Protein AF-A0A165KN90-F1 (afdb_monomer_lite)

Foldseek 3Di:
DDDDDDDDDPPPPPQQFAQAQKAFDQDDDDAPDFFKKKWKAFPPGDIDIDTTKTWRDAFPDDLQKAKFFEAEFGQLCCPPPAVAAAQQEYEYEYENPGPSPRGHPDPDHRLLSCVRNPYQAYEYEYLVHQKMHGNPVCVVVRNVSRHTYIMHRGNVVVVVVVVVCVVADVVSHHDHRVQSRVCSVVRVCVQQQHRRPDGHGIMMMIGDPNRPDDGNHRPPPPPPDDDDDDDDDDDPPPDDDDDPDPDPDDDDDDDDDD

pLDDT: mean 71.19, std 19.97, range [30.8, 95.0]

Organism: NCBI:txid1314781

Secondary structure (DSSP, 8-state):
--PPP-----------B----EEEESS--S-SEEEEEEEEEETTTEEEEEEEEEEEE--TT--SEEEEEEEE--HHHHTSS------S-EEEEEE-S--TT-B---SS-HHHHHHHTTEEEEEEE-SSSSEEEE-HHHHTTHHHH--EEEEES-HHHHHHHHHHHHHS-GGGSB--HHHHHHTHHHHHHHHTTPPPSS--PPEEEEE-TT-SS----TT---------------------------------------

Radius of gyration: 24.05 Å; chains: 1; bounding box: 112×66×62 Å

Structure (mmCIF, N/CA/C/O backbone):
data_AF-A0A165KN90-F1
#
_entry.id   AF-A0A165KN90-F1
#
loop_
_atom_site.group_PDB
_atom_site.id
_atom_site.type_symbol
_atom_site.label_atom_id
_atom_site.label_alt_id
_atom_site.label_comp_id
_atom_site.label_asym_id
_atom_site.label_entity_id
_atom_site.label_seq_id
_atom_site.pdbx_PDB_ins_code
_atom_site.Cartn_x
_atom_site.Cartn_y
_atom_site.Cartn_z
_atom_site.occupancy
_atom_site.B_iso_or_equiv
_atom_site.auth_seq_id
_atom_site.auth_comp_id
_atom_site.auth_asym_id
_atom_site.auth_atom_id
_atom_site.pdbx_PDB_model_num
ATOM 1 N N . MET A 1 1 ? 67.432 -14.497 3.059 1.00 39.78 1 MET A N 1
ATOM 2 C CA . MET A 1 1 ? 66.256 -13.681 3.432 1.00 39.78 1 MET A CA 1
ATOM 3 C C . MET A 1 1 ? 65.225 -13.811 2.315 1.00 39.78 1 MET A C 1
ATOM 5 O O . MET A 1 1 ? 65.407 -13.207 1.271 1.00 39.78 1 MET A O 1
ATOM 9 N N . ARG A 1 2 ? 64.225 -14.692 2.458 1.00 36.12 2 ARG A N 1
ATOM 10 C CA . ARG A 1 2 ? 63.136 -14.858 1.477 1.00 36.12 2 ARG A CA 1
ATOM 11 C C . ARG A 1 2 ? 61.878 -14.229 2.069 1.00 36.12 2 ARG A C 1
ATOM 13 O O . ARG A 1 2 ? 61.378 -14.715 3.077 1.00 36.12 2 ARG A O 1
ATOM 20 N N . ALA A 1 3 ? 61.435 -13.122 1.481 1.00 40.50 3 ALA A N 1
ATOM 21 C CA . ALA A 1 3 ? 60.201 -12.446 1.852 1.00 40.50 3 ALA A CA 1
ATOM 22 C C . ALA A 1 3 ? 59.000 -13.243 1.317 1.00 40.50 3 ALA A C 1
ATOM 24 O O . ALA A 1 3 ? 58.954 -13.592 0.140 1.00 40.50 3 ALA A O 1
ATOM 25 N N . SER A 1 4 ? 58.063 -13.557 2.209 1.00 44.53 4 SER A N 1
ATOM 26 C CA . SER A 1 4 ? 56.772 -14.179 1.901 1.00 44.53 4 SER A CA 1
ATOM 27 C C . SER A 1 4 ? 55.781 -13.112 1.411 1.00 44.53 4 SER A C 1
ATOM 29 O O . SER A 1 4 ? 55.732 -12.037 2.020 1.00 44.53 4 SER A O 1
ATOM 31 N N . PRO A 1 5 ? 54.977 -13.362 0.360 1.00 49.72 5 PRO A N 1
ATOM 32 C CA . PRO A 1 5 ? 53.914 -12.453 -0.032 1.00 49.72 5 PRO A CA 1
ATOM 33 C C . PRO A 1 5 ? 52.698 -12.683 0.874 1.00 49.72 5 PRO A C 1
ATOM 35 O O . PRO A 1 5 ? 52.107 -13.762 0.906 1.00 49.72 5 PRO A O 1
ATOM 38 N N . ARG A 1 6 ? 52.318 -11.653 1.632 1.00 50.50 6 ARG A N 1
ATOM 39 C CA . ARG A 1 6 ? 51.053 -11.630 2.372 1.00 50.50 6 ARG A CA 1
ATOM 40 C C . ARG A 1 6 ? 49.911 -11.462 1.373 1.00 50.50 6 ARG A C 1
ATOM 42 O O . ARG A 1 6 ? 49.768 -10.403 0.771 1.00 50.50 6 ARG A O 1
ATOM 49 N N . VAL A 1 7 ? 49.116 -12.514 1.203 1.00 47.47 7 VAL A N 1
ATOM 50 C CA . VAL A 1 7 ? 47.844 -12.475 0.477 1.00 47.47 7 VAL A CA 1
ATOM 51 C C . VAL A 1 7 ? 46.869 -11.622 1.289 1.00 47.47 7 VAL A C 1
ATOM 53 O O . VAL A 1 7 ? 46.471 -11.997 2.389 1.00 47.47 7 VAL A O 1
ATOM 56 N N . LEU A 1 8 ? 46.531 -10.445 0.765 1.00 45.31 8 LEU A N 1
ATOM 57 C CA . LEU A 1 8 ? 45.486 -9.579 1.297 1.00 45.31 8 LEU A CA 1
ATOM 58 C C . LEU A 1 8 ? 44.141 -10.083 0.750 1.00 45.31 8 LEU A C 1
ATOM 60 O O . LEU A 1 8 ? 43.801 -9.829 -0.402 1.00 45.31 8 LEU A O 1
ATOM 64 N N . VAL A 1 9 ? 43.396 -10.840 1.555 1.00 47.50 9 VAL A N 1
ATOM 65 C CA . VAL A 1 9 ? 42.020 -11.240 1.231 1.00 47.50 9 VAL A CA 1
ATOM 66 C C . VAL A 1 9 ? 41.114 -10.033 1.488 1.00 47.50 9 VAL A C 1
ATOM 68 O O . VAL A 1 9 ? 40.830 -9.706 2.638 1.00 47.50 9 VAL A O 1
ATOM 71 N N . LEU A 1 10 ? 40.691 -9.341 0.424 1.00 43.19 10 LEU A N 1
ATOM 72 C CA . LEU A 1 10 ? 39.595 -8.372 0.495 1.00 43.19 10 LEU A CA 1
ATOM 73 C C . LEU A 1 10 ? 38.293 -9.148 0.729 1.00 43.19 10 LEU A C 1
ATOM 75 O O . LEU A 1 10 ? 37.769 -9.788 -0.181 1.00 43.19 10 LEU A O 1
ATOM 79 N N . ALA A 1 11 ? 37.777 -9.103 1.954 1.00 41.66 11 ALA A N 1
ATOM 80 C CA . ALA A 1 11 ? 36.421 -9.536 2.250 1.00 41.66 11 ALA A CA 1
ATOM 81 C C . ALA A 1 11 ? 35.439 -8.540 1.610 1.00 41.66 11 ALA A C 1
ATOM 83 O O . ALA A 1 11 ? 35.240 -7.435 2.115 1.00 41.66 11 ALA A O 1
ATOM 84 N N . LEU A 1 12 ? 34.849 -8.924 0.475 1.00 40.94 12 LEU A N 1
ATOM 85 C CA . LEU A 1 12 ? 33.652 -8.290 -0.074 1.00 40.94 12 LEU A CA 1
ATOM 86 C C . LEU A 1 12 ? 32.502 -8.540 0.911 1.00 40.94 12 LEU A C 1
ATOM 88 O O . LEU A 1 12 ? 31.841 -9.576 0.860 1.00 40.94 12 LEU A O 1
ATOM 92 N N . PHE A 1 13 ? 32.284 -7.606 1.837 1.00 39.34 13 PHE A N 1
ATOM 93 C CA . PHE A 1 13 ? 31.051 -7.553 2.615 1.00 39.34 13 PHE A CA 1
ATOM 94 C C . PHE A 1 13 ? 29.905 -7.270 1.643 1.00 39.34 13 PHE A C 1
ATOM 96 O O . PHE A 1 13 ? 29.686 -6.136 1.225 1.00 39.34 13 PHE A O 1
ATOM 103 N N . SER A 1 14 ? 29.211 -8.330 1.237 1.00 38.38 14 SER A N 1
ATOM 104 C CA . SER A 1 14 ? 27.967 -8.227 0.484 1.00 38.38 14 SER A CA 1
ATOM 105 C C . SER A 1 14 ? 26.905 -7.734 1.460 1.00 38.38 14 SER A C 1
ATOM 107 O O . SER A 1 14 ? 26.402 -8.507 2.272 1.00 38.38 14 SER A O 1
ATOM 109 N N . ALA A 1 15 ? 26.626 -6.432 1.450 1.00 41.84 15 ALA A N 1
ATOM 110 C CA . ALA A 1 15 ? 25.440 -5.906 2.103 1.00 41.84 15 ALA A CA 1
ATOM 111 C C . ALA A 1 15 ? 24.229 -6.503 1.374 1.00 41.84 15 ALA A C 1
ATOM 113 O O . ALA A 1 15 ? 24.012 -6.227 0.194 1.00 41.84 15 ALA A O 1
ATOM 114 N N . VAL A 1 16 ? 23.494 -7.388 2.047 1.00 45.22 16 VAL A N 1
ATOM 115 C CA . VAL A 1 16 ? 22.210 -7.891 1.553 1.00 45.22 16 VAL A CA 1
ATOM 116 C C . VAL A 1 16 ? 21.221 -6.737 1.696 1.00 45.22 16 VAL A C 1
ATOM 118 O O . VAL A 1 16 ? 20.684 -6.480 2.774 1.00 45.22 16 VAL A O 1
ATOM 121 N N . TYR A 1 17 ? 21.090 -5.962 0.624 1.00 49.88 17 TYR A N 1
ATOM 122 C CA . TYR A 1 17 ? 20.093 -4.906 0.516 1.00 49.88 17 TYR A CA 1
ATOM 123 C C . TYR A 1 17 ? 18.691 -5.523 0.550 1.00 49.88 17 TYR A C 1
ATOM 125 O O . TYR A 1 17 ? 18.500 -6.643 0.074 1.00 49.88 17 TYR A O 1
ATOM 133 N N . ALA A 1 18 ? 17.732 -4.787 1.117 1.00 49.47 18 ALA A N 1
ATOM 134 C CA . ALA A 1 18 ? 16.308 -5.103 1.074 1.00 49.47 18 ALA A CA 1
ATOM 135 C C . ALA A 1 18 ? 15.892 -5.640 -0.303 1.00 49.47 18 ALA A C 1
ATOM 137 O O . ALA A 1 18 ? 16.081 -4.964 -1.319 1.00 49.47 18 ALA A O 1
ATOM 138 N N . ILE A 1 19 ? 15.350 -6.862 -0.348 1.00 68.50 19 ILE A N 1
ATOM 139 C CA . ILE A 1 19 ? 14.869 -7.469 -1.593 1.00 68.50 19 ILE A CA 1
ATOM 140 C C . ILE A 1 19 ? 13.498 -6.853 -1.886 1.00 68.50 19 ILE A C 1
ATOM 142 O O . ILE A 1 19 ? 12.441 -7.406 -1.578 1.00 68.50 19 ILE A O 1
ATOM 146 N N . LEU A 1 20 ? 13.517 -5.645 -2.444 1.00 75.81 20 LEU A N 1
ATOM 147 C CA . LEU A 1 20 ? 12.345 -5.030 -3.043 1.00 75.81 20 LEU A CA 1
ATOM 148 C C . LEU A 1 20 ? 12.447 -5.182 -4.562 1.00 75.81 20 LEU A C 1
ATOM 150 O O . LEU A 1 20 ? 13.311 -4.557 -5.179 1.00 75.81 20 LEU A O 1
ATOM 154 N N . PRO A 1 21 ? 11.569 -5.968 -5.204 1.00 78.94 21 PRO A N 1
ATOM 155 C CA . PRO A 1 21 ? 11.605 -6.152 -6.648 1.00 78.94 21 PRO A CA 1
ATOM 156 C C . PRO A 1 21 ? 10.897 -4.999 -7.383 1.00 78.94 21 PRO A C 1
ATOM 158 O O . PRO A 1 21 ? 10.122 -5.210 -8.316 1.00 78.94 21 PRO A O 1
ATOM 161 N N . ALA A 1 22 ? 11.158 -3.764 -6.954 1.00 84.00 22 ALA A N 1
ATOM 162 C CA . ALA A 1 22 ? 10.653 -2.540 -7.555 1.00 84.00 22 ALA A CA 1
ATOM 163 C C . ALA A 1 22 ? 11.707 -1.432 -7.480 1.00 84.00 22 ALA A C 1
ATOM 165 O O . ALA A 1 22 ? 12.452 -1.340 -6.507 1.00 84.00 22 ALA A O 1
ATOM 166 N N . THR A 1 23 ? 11.741 -0.573 -8.494 1.00 86.38 23 THR A N 1
ATOM 167 C CA . THR A 1 23 ? 12.671 0.560 -8.581 1.00 86.38 23 THR A CA 1
ATOM 168 C C . THR A 1 23 ? 11.920 1.856 -8.874 1.00 86.38 23 THR A C 1
ATOM 170 O O . THR A 1 23 ? 10.886 1.812 -9.551 1.00 86.38 23 THR A O 1
ATOM 173 N N . PRO A 1 24 ? 12.422 3.010 -8.401 1.00 88.50 24 PRO A N 1
ATOM 174 C CA . PRO A 1 24 ? 11.830 4.299 -8.728 1.00 88.50 24 PRO A CA 1
ATOM 175 C C . PRO A 1 24 ? 12.059 4.608 -10.211 1.00 88.50 24 PRO A C 1
ATOM 177 O O . PRO A 1 24 ? 13.118 4.299 -10.765 1.00 88.50 24 PRO A O 1
ATOM 180 N N . ALA A 1 25 ? 11.054 5.188 -10.861 1.00 85.94 25 ALA A N 1
ATOM 181 C CA . ALA A 1 25 ? 11.091 5.544 -12.273 1.00 85.94 25 ALA A CA 1
ATOM 182 C C . ALA A 1 25 ? 10.328 6.847 -12.530 1.00 85.94 25 ALA A C 1
ATOM 184 O O . ALA A 1 25 ? 9.309 7.127 -11.901 1.00 85.94 25 ALA A O 1
ATOM 185 N N . ASP A 1 26 ? 10.796 7.628 -13.503 1.00 83.62 26 ASP A N 1
ATOM 186 C CA . ASP A 1 26 ? 10.150 8.892 -13.884 1.00 83.62 26 ASP A CA 1
ATOM 187 C C . ASP A 1 26 ? 9.103 8.725 -14.995 1.00 83.62 26 ASP A C 1
ATOM 189 O O . ASP A 1 26 ? 8.384 9.668 -15.337 1.00 83.62 26 ASP A O 1
ATOM 193 N N . ALA A 1 27 ? 8.988 7.511 -15.531 1.00 78.69 27 ALA A N 1
ATOM 194 C CA . ALA A 1 27 ? 7.993 7.122 -16.512 1.00 78.69 27 ALA A CA 1
ATOM 195 C C . ALA A 1 27 ? 7.275 5.853 -16.056 1.00 78.69 27 ALA A C 1
ATOM 197 O O . ALA A 1 27 ? 7.870 4.961 -15.450 1.00 78.69 27 ALA A O 1
ATOM 198 N N . VAL A 1 28 ? 5.990 5.774 -16.393 1.00 72.06 28 VAL A N 1
ATOM 199 C CA . VAL A 1 28 ? 5.190 4.569 -16.192 1.00 72.06 28 VAL A CA 1
ATOM 200 C C . VAL A 1 28 ? 5.755 3.472 -17.093 1.00 72.06 28 VAL A C 1
ATOM 202 O O . VAL A 1 28 ? 5.750 3.609 -18.315 1.00 72.06 28 VAL A O 1
ATOM 205 N N . GLY A 1 29 ? 6.320 2.430 -16.479 1.00 70.31 29 GLY A N 1
ATOM 206 C CA . GLY A 1 29 ? 6.848 1.263 -17.187 1.00 70.31 29 GLY A CA 1
ATOM 207 C C . GLY A 1 29 ? 5.739 0.318 -17.657 1.00 70.31 29 GLY A C 1
ATOM 208 O O . GLY A 1 29 ? 4.599 0.726 -17.868 1.00 70.31 29 GLY A O 1
ATOM 209 N N . ASP A 1 30 ? 6.058 -0.971 -17.781 1.00 71.88 30 ASP A N 1
ATOM 210 C CA . ASP A 1 30 ? 5.053 -1.992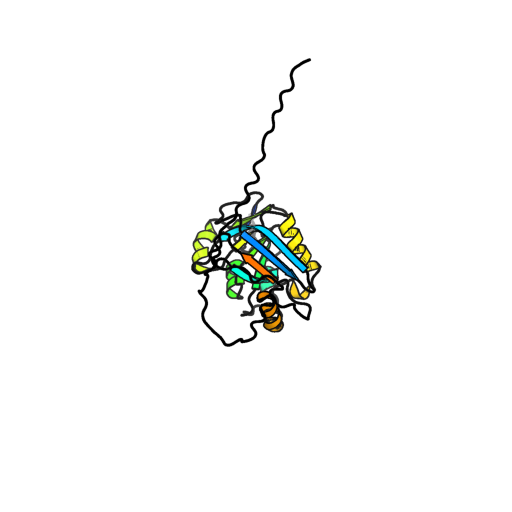 -18.089 1.00 71.88 30 ASP A CA 1
ATOM 211 C C . ASP A 1 30 ? 4.012 -2.087 -16.966 1.00 71.88 30 ASP A C 1
ATOM 213 O O . ASP A 1 30 ? 4.312 -2.574 -15.865 1.00 71.88 30 ASP A O 1
ATOM 217 N N . THR A 1 31 ? 2.791 -1.670 -17.289 1.00 76.44 31 THR A N 1
ATOM 218 C CA . THR A 1 31 ? 1.612 -1.655 -16.420 1.00 76.44 31 THR A CA 1
ATOM 219 C C . THR A 1 31 ? 0.461 -2.410 -17.072 1.00 76.44 31 THR A C 1
ATOM 221 O O . THR A 1 31 ? 0.406 -2.555 -18.291 1.00 76.44 31 THR A O 1
ATOM 224 N N . VAL A 1 32 ? -0.448 -2.919 -16.246 1.00 71.12 32 VAL A N 1
ATOM 225 C CA . VAL A 1 32 ? -1.727 -3.492 -16.675 1.00 71.12 32 VAL A CA 1
ATOM 226 C C . VAL A 1 32 ? -2.693 -2.371 -17.063 1.00 71.12 32 VAL A C 1
ATOM 228 O O . VAL A 1 32 ? -3.402 -2.495 -18.058 1.00 71.12 32 VAL A O 1
ATOM 231 N N . ASP A 1 33 ? -2.707 -1.284 -16.288 1.00 77.62 33 ASP A N 1
ATOM 232 C CA . ASP A 1 33 ? -3.511 -0.086 -16.538 1.00 77.62 33 ASP A CA 1
ATOM 233 C C . ASP A 1 33 ? -2.929 1.138 -15.794 1.00 77.62 33 ASP A C 1
ATOM 235 O O . ASP A 1 33 ? -2.112 0.995 -14.885 1.00 77.62 33 ASP A O 1
ATOM 239 N N . THR A 1 34 ? -3.337 2.347 -16.174 1.00 79.06 34 THR A N 1
ATOM 240 C CA . THR A 1 34 ? -2.935 3.628 -15.578 1.00 79.06 34 THR A CA 1
ATOM 241 C C . THR A 1 34 ? -4.096 4.483 -15.065 1.00 79.06 34 THR A C 1
ATOM 243 O O . THR A 1 34 ? -3.854 5.597 -14.598 1.00 79.06 34 THR A O 1
ATOM 246 N N . ASN A 1 35 ? -5.345 4.016 -15.165 1.00 84.06 35 ASN A N 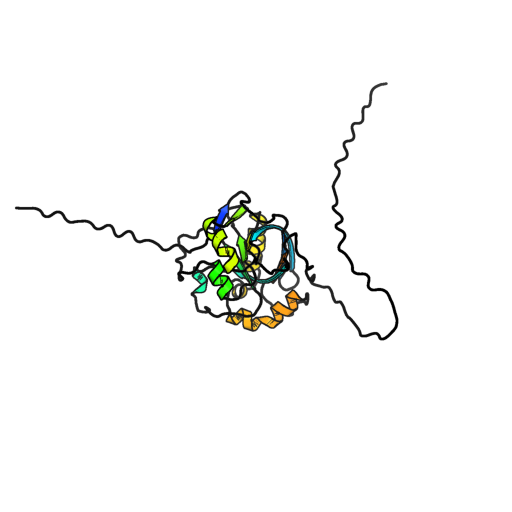1
ATOM 247 C CA . ASN A 1 35 ? -6.535 4.774 -14.758 1.00 84.06 35 ASN A CA 1
ATOM 248 C C . ASN A 1 35 ? -7.192 4.241 -13.481 1.00 84.06 35 ASN A C 1
ATOM 250 O O . ASN A 1 35 ? -8.321 4.618 -13.165 1.00 84.06 35 ASN A O 1
ATOM 254 N N . SER A 1 36 ? -6.486 3.409 -12.720 1.00 86.75 36 SER A N 1
ATOM 255 C CA . SER A 1 36 ? -6.932 2.978 -11.399 1.00 86.75 36 SER A CA 1
ATOM 256 C C . SER A 1 36 ? -7.047 4.164 -10.439 1.00 86.75 36 SER A C 1
ATOM 258 O O . SER A 1 36 ? -6.402 5.204 -10.618 1.00 86.75 36 SER A O 1
ATOM 260 N N . THR A 1 37 ? -7.864 4.019 -9.404 1.00 88.62 37 THR A N 1
ATOM 261 C CA . THR A 1 37 ? -8.145 5.082 -8.435 1.00 88.62 37 THR A CA 1
ATOM 262 C C . THR A 1 37 ? -7.820 4.627 -7.019 1.00 88.62 37 THR A C 1
ATOM 264 O O . THR A 1 37 ? -7.808 3.434 -6.706 1.00 88.62 37 THR A O 1
ATOM 267 N N . ILE A 1 38 ? -7.526 5.594 -6.153 1.00 89.62 38 ILE A N 1
ATOM 268 C CA . ILE A 1 38 ? -7.445 5.377 -4.711 1.00 89.62 38 ILE A CA 1
ATOM 269 C C . ILE A 1 38 ? -8.318 6.378 -3.986 1.00 89.62 38 ILE A C 1
ATOM 271 O O . ILE A 1 38 ? -8.162 7.590 -4.134 1.00 89.62 38 ILE A O 1
ATOM 275 N N . LEU A 1 39 ? -9.192 5.860 -3.138 1.00 90.06 39 LEU A N 1
ATOM 276 C CA . LEU A 1 39 ? -9.893 6.636 -2.135 1.00 90.06 39 LEU A CA 1
ATOM 277 C C . LEU A 1 39 ? -9.210 6.399 -0.795 1.00 90.06 39 LEU A C 1
ATOM 279 O O . LEU A 1 39 ? -9.197 5.288 -0.279 1.00 90.06 39 LEU A O 1
ATOM 283 N N . VAL A 1 40 ? -8.640 7.452 -0.222 1.00 89.06 40 VAL A N 1
ATOM 284 C CA . VAL A 1 40 ? -8.107 7.444 1.142 1.00 89.06 40 VAL A CA 1
ATOM 285 C C . VAL A 1 40 ? -9.059 8.184 2.061 1.00 89.06 40 VAL A C 1
ATOM 287 O O . VAL A 1 40 ? -9.581 9.243 1.720 1.00 89.06 40 VAL A O 1
ATOM 290 N N . SER A 1 41 ? -9.279 7.652 3.255 1.00 87.56 41 SER A N 1
ATOM 291 C CA . SER A 1 41 ? -10.109 8.290 4.266 1.00 87.56 41 SER A CA 1
ATOM 292 C C . SER A 1 41 ? -9.483 8.169 5.652 1.00 87.56 41 SER A C 1
ATOM 294 O O . SER A 1 41 ? -8.932 7.138 6.032 1.00 87.56 41 SER A O 1
ATOM 296 N N . TRP A 1 42 ? -9.608 9.208 6.473 1.00 85.62 42 TRP A N 1
ATOM 297 C CA . TRP A 1 42 ? -9.007 9.287 7.809 1.00 85.62 42 TRP A CA 1
ATOM 298 C C . TRP A 1 42 ? -9.942 9.967 8.816 1.00 85.62 42 TRP A C 1
ATOM 300 O O . TRP A 1 42 ? -10.804 10.774 8.463 1.00 85.62 42 TRP A O 1
ATOM 310 N N . PHE A 1 43 ? -9.772 9.623 10.091 1.00 79.00 43 PHE A N 1
ATOM 311 C CA . PHE A 1 43 ? -10.501 10.249 11.192 1.00 79.00 43 PHE A CA 1
ATOM 312 C C . PHE A 1 43 ? -10.084 11.729 11.361 1.00 79.00 43 PHE A C 1
ATOM 314 O O . PHE A 1 43 ? -8.899 12.034 11.212 1.00 79.00 43 PHE A O 1
ATOM 321 N N . PRO A 1 44 ? -11.000 12.653 11.722 1.00 69.06 44 PRO A N 1
ATOM 322 C CA . PRO A 1 44 ? -12.418 12.421 12.012 1.00 69.06 44 PRO A CA 1
ATOM 323 C C . PRO A 1 44 ? -13.340 12.368 10.787 1.00 69.06 44 PRO A C 1
ATOM 325 O O . PRO A 1 44 ? -14.290 11.598 10.822 1.00 69.06 44 PRO A O 1
ATOM 328 N N . PHE A 1 45 ? -13.077 13.110 9.704 1.00 70.75 45 PHE A N 1
ATOM 329 C CA . PHE A 1 45 ? -13.976 13.156 8.528 1.00 70.75 45 PHE A CA 1
ATOM 330 C C . PHE A 1 45 ? -13.252 13.428 7.198 1.00 70.75 45 PHE A C 1
ATOM 332 O O . PHE A 1 45 ? -13.860 13.899 6.238 1.00 70.75 45 PHE A O 1
ATOM 339 N N . GLY A 1 46 ? -11.942 13.197 7.132 1.00 78.88 46 GLY A N 1
ATOM 340 C CA . GLY A 1 46 ? -11.183 13.465 5.917 1.00 78.88 46 GLY A CA 1
ATOM 341 C C . GLY A 1 46 ? -11.341 12.338 4.906 1.00 78.88 46 GLY A C 1
ATOM 342 O O . GLY A 1 46 ? -11.237 11.163 5.257 1.00 78.88 46 GLY A O 1
ATOM 343 N N . SER A 1 47 ? -11.575 12.684 3.645 1.00 84.56 47 SER A N 1
ATOM 344 C CA . SER A 1 47 ? -11.412 11.753 2.533 1.00 84.56 47 SER A CA 1
ATOM 345 C C . SER A 1 47 ? -10.839 12.476 1.328 1.00 84.56 47 SER A C 1
ATOM 347 O O . SER A 1 47 ? -11.023 13.684 1.165 1.00 84.56 47 SER A O 1
ATOM 349 N N . TYR A 1 48 ? -10.108 11.740 0.507 1.00 85.75 48 TYR A N 1
ATOM 350 C CA . 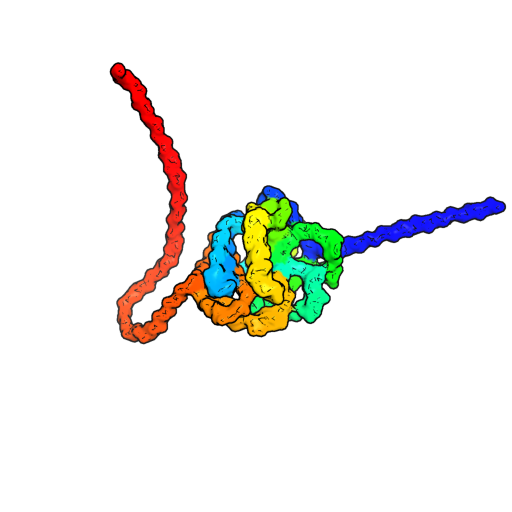TYR A 1 48 ? -9.533 12.244 -0.721 1.00 85.75 48 TYR A CA 1
ATOM 351 C C . TYR A 1 48 ? -9.495 11.122 -1.747 1.00 85.75 48 TYR A C 1
ATOM 353 O O . TYR A 1 48 ? -9.118 9.998 -1.424 1.00 85.75 48 TYR A O 1
ATOM 361 N N . THR A 1 49 ? -9.906 11.428 -2.972 1.00 87.31 49 THR A N 1
ATOM 362 C CA . THR A 1 49 ? -9.838 10.489 -4.091 1.00 87.31 49 THR A CA 1
ATOM 363 C C . THR A 1 49 ? -8.788 10.981 -5.066 1.00 87.31 49 THR A C 1
ATOM 365 O O . THR A 1 49 ? -8.762 12.162 -5.412 1.00 87.31 49 THR A O 1
ATOM 368 N N . VAL A 1 50 ? -7.909 10.076 -5.471 1.00 84.88 50 VAL A N 1
ATOM 369 C CA . VAL A 1 50 ? -6.917 10.295 -6.515 1.00 84.88 50 VAL A CA 1
ATOM 370 C C . VAL A 1 50 ? -7.262 9.382 -7.671 1.00 84.88 50 VAL A C 1
ATOM 372 O O . VAL A 1 50 ? -7.392 8.170 -7.496 1.00 84.88 50 VAL A O 1
ATOM 375 N N . ASP A 1 51 ? -7.293 9.971 -8.854 1.00 77.94 51 ASP A N 1
ATOM 376 C CA . ASP A 1 51 ? -7.347 9.241 -10.107 1.00 77.94 51 ASP A CA 1
ATOM 377 C C . ASP A 1 51 ? -5.936 9.177 -10.707 1.00 77.94 51 ASP A C 1
ATOM 379 O O . ASP A 1 51 ? -5.153 10.119 -10.543 1.00 77.94 51 ASP A O 1
ATOM 383 N N . ARG A 1 52 ? -5.632 8.096 -11.437 1.00 81.81 52 ARG A N 1
ATOM 384 C CA . ARG A 1 52 ? -4.317 7.756 -12.023 1.00 81.81 52 ARG A CA 1
ATOM 385 C C . ARG A 1 52 ? -3.356 7.063 -11.060 1.00 81.81 52 ARG A C 1
ATOM 387 O O . ARG A 1 52 ? -2.302 7.580 -10.694 1.00 81.81 52 ARG A O 1
ATOM 394 N N . LEU A 1 53 ? -3.705 5.849 -10.677 1.00 84.69 53 LEU A N 1
ATOM 395 C CA . LEU A 1 53 ? -2.738 4.865 -10.221 1.00 84.69 53 LEU A CA 1
ATOM 396 C C . LEU A 1 53 ? -2.357 3.936 -11.370 1.00 84.69 53 LEU A C 1
ATOM 398 O O . LEU A 1 53 ? -3.190 3.546 -12.186 1.00 84.69 53 LEU A O 1
ATOM 402 N N . ALA A 1 54 ? -1.088 3.552 -11.395 1.00 82.88 54 ALA A N 1
ATOM 403 C CA . ALA A 1 54 ? -0.582 2.498 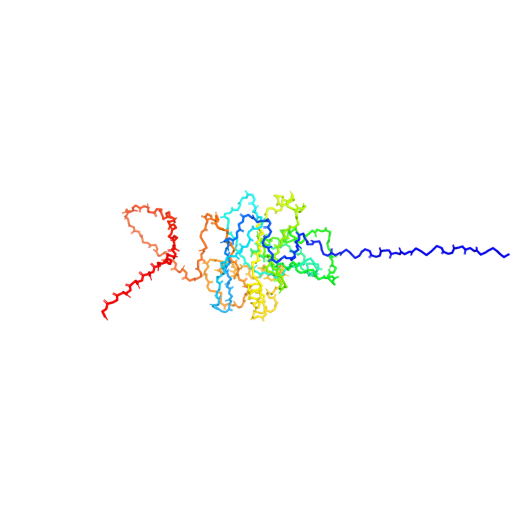-12.250 1.00 82.88 54 ALA A CA 1
ATOM 404 C C . ALA A 1 54 ? -0.897 1.147 -11.605 1.00 82.88 54 ALA A C 1
ATOM 406 O O . ALA A 1 54 ? -0.394 0.836 -10.528 1.00 82.88 54 ALA A O 1
ATOM 407 N N . PHE A 1 55 ? -1.718 0.333 -12.251 1.00 81.25 55 PHE A N 1
ATOM 408 C CA . PHE A 1 55 ? -1.943 -1.050 -11.868 1.00 81.25 55 PHE A CA 1
ATOM 409 C C . PHE A 1 55 ? -0.836 -1.914 -12.464 1.00 81.25 55 PHE A C 1
ATOM 411 O O . PHE A 1 55 ? -0.690 -1.994 -13.681 1.00 81.25 55 PHE A O 1
ATOM 418 N N . LEU A 1 56 ? -0.006 -2.516 -11.616 1.00 79.06 56 LEU A N 1
ATOM 419 C CA . LEU A 1 56 ? 1.202 -3.228 -12.038 1.00 79.06 56 LEU A CA 1
ATOM 420 C C . LEU A 1 56 ? 0.982 -4.735 -12.161 1.00 79.06 56 LEU A C 1
ATOM 422 O O . LEU A 1 56 ? 1.645 -5.381 -12.971 1.00 79.06 56 LEU A O 1
ATOM 426 N N . SER A 1 57 ? 0.085 -5.291 -11.346 1.00 79.31 57 SER A N 1
ATOM 427 C CA . SER A 1 57 ? -0.188 -6.726 -11.289 1.00 79.31 57 SER A CA 1
ATOM 428 C C . SER A 1 57 ? -1.579 -7.001 -10.752 1.00 79.31 57 SER A C 1
ATOM 430 O O . SER A 1 57 ? -1.979 -6.364 -9.781 1.00 79.31 57 SER A O 1
ATOM 432 N N . SER A 1 58 ? -2.240 -8.007 -11.328 1.00 76.44 58 SER A N 1
ATOM 433 C CA . SER A 1 58 ? -3.522 -8.527 -10.858 1.00 76.44 58 SER A CA 1
ATOM 434 C C . SER A 1 58 ? -3.374 -9.934 -10.284 1.00 76.44 58 SER A C 1
ATOM 436 O O . SER A 1 58 ? -2.747 -10.805 -10.890 1.00 76.44 58 SER A O 1
ATOM 438 N N . ALA A 1 59 ? -3.989 -10.165 -9.134 1.00 72.00 59 ALA A N 1
ATOM 439 C CA . ALA A 1 59 ? -4.265 -11.469 -8.573 1.00 72.00 59 ALA A CA 1
ATOM 440 C C . ALA A 1 59 ? -5.269 -12.216 -9.464 1.00 72.00 59 ALA A C 1
ATOM 442 O O . ALA A 1 59 ? -6.275 -11.670 -9.914 1.00 72.00 59 ALA A O 1
ATOM 443 N N . SER A 1 60 ? -5.025 -13.507 -9.679 1.00 60.25 60 SER A N 1
ATOM 444 C CA . SER A 1 60 ? -5.766 -14.366 -10.619 1.00 60.25 60 SER A CA 1
ATOM 445 C C . SER A 1 60 ? -7.287 -14.479 -10.378 1.00 60.25 60 SER A C 1
ATOM 447 O O . SER A 1 60 ? -7.997 -15.003 -11.235 1.00 60.25 60 SER A O 1
ATOM 449 N N . GLN A 1 61 ? -7.802 -14.007 -9.234 1.00 60.00 61 GLN A N 1
ATOM 450 C CA . GLN A 1 61 ? -9.216 -14.101 -8.836 1.00 60.00 61 GLN A CA 1
ATOM 451 C C . GLN A 1 61 ? -9.766 -12.824 -8.165 1.00 60.00 61 GLN A C 1
ATOM 453 O O . GLN A 1 61 ? -10.649 -12.920 -7.312 1.00 60.00 61 GLN A O 1
ATOM 458 N N . HIS A 1 62 ? -9.249 -11.632 -8.478 1.00 65.88 62 HIS A N 1
ATOM 459 C CA . HIS A 1 62 ? -9.723 -10.394 -7.841 1.00 65.88 62 HIS A CA 1
ATOM 460 C C . HIS A 1 62 ? -10.825 -9.657 -8.606 1.00 65.88 62 HIS A C 1
ATOM 462 O O . HIS A 1 62 ? -10.891 -9.663 -9.834 1.00 65.88 62 HIS A O 1
ATOM 468 N N . SER A 1 63 ? -11.716 -9.014 -7.844 1.00 71.12 63 SER A N 1
ATOM 469 C CA . SER A 1 63 ? -12.827 -8.199 -8.349 1.00 71.12 63 SER A CA 1
ATOM 470 C C . SER A 1 63 ? -12.382 -6.817 -8.843 1.00 71.12 63 SER A C 1
ATOM 472 O O . SER A 1 63 ? -13.218 -6.093 -9.396 1.00 71.12 63 SER A O 1
ATOM 474 N N . GLY A 1 64 ? -11.095 -6.478 -8.671 1.00 76.25 64 GLY A N 1
ATOM 475 C CA . GLY A 1 64 ? -10.486 -5.180 -8.965 1.00 76.25 64 GLY A CA 1
ATOM 476 C C . GLY A 1 64 ? -10.741 -4.121 -7.890 1.00 76.25 64 GLY A C 1
ATOM 477 O O . GLY A 1 64 ? -10.627 -2.936 -8.185 1.00 76.25 64 GLY A O 1
ATOM 478 N N . LEU A 1 65 ? -11.150 -4.531 -6.687 1.00 87.38 65 LEU A N 1
ATOM 479 C CA . LEU A 1 65 ? -11.431 -3.652 -5.556 1.00 87.38 65 LEU A CA 1
ATOM 480 C C . LEU A 1 65 ? -10.714 -4.187 -4.311 1.00 87.38 65 LEU A C 1
ATOM 482 O O . LEU A 1 65 ? -11.076 -5.253 -3.814 1.00 87.38 65 LEU A O 1
ATOM 486 N N . ASP A 1 66 ? -9.750 -3.427 -3.798 1.00 90.81 66 ASP A N 1
ATOM 487 C CA . ASP A 1 66 ? -9.000 -3.757 -2.585 1.00 90.81 66 ASP A CA 1
ATOM 488 C C . ASP A 1 66 ? -9.252 -2.709 -1.509 1.00 90.81 66 ASP A C 1
ATOM 490 O O . ASP A 1 66 ? -9.034 -1.517 -1.724 1.00 90.81 66 ASP A O 1
ATOM 494 N N . GLU A 1 67 ? -9.679 -3.140 -0.326 1.00 91.69 67 GLU A N 1
ATOM 495 C CA . GLU A 1 67 ? -10.035 -2.243 0.773 1.00 91.69 67 GLU A CA 1
ATOM 496 C C . GLU A 1 67 ? -9.334 -2.668 2.055 1.00 91.69 67 GLU A C 1
ATOM 498 O O . GLU A 1 67 ? -9.273 -3.854 2.375 1.00 91.69 67 GLU A O 1
ATOM 503 N N . GLY A 1 68 ? -8.804 -1.708 2.810 1.00 92.25 68 GLY A N 1
ATOM 504 C CA . GLY A 1 68 ? -8.114 -2.026 4.053 1.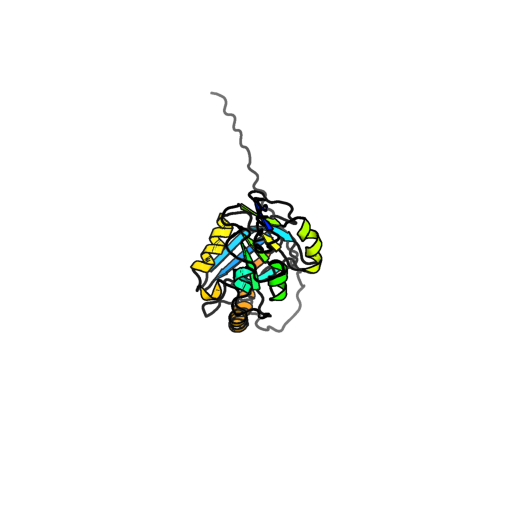00 92.25 68 GLY A CA 1
ATOM 505 C C . GLY A 1 68 ? -7.498 -0.833 4.765 1.00 92.25 68 GLY A C 1
ATOM 506 O O . GLY A 1 68 ? -7.483 0.297 4.271 1.00 92.25 68 GLY A O 1
ATOM 507 N N . ALA A 1 69 ? -6.950 -1.104 5.947 1.00 92.88 69 ALA A N 1
ATOM 508 C CA . ALA A 1 69 ? -6.060 -0.180 6.635 1.00 92.88 69 ALA A CA 1
ATOM 509 C C . ALA A 1 69 ? -4.777 0.027 5.818 1.00 92.88 69 ALA A C 1
ATOM 511 O O . ALA A 1 69 ? -4.053 -0.921 5.532 1.00 92.88 69 ALA A O 1
ATOM 512 N N . LEU A 1 70 ? -4.473 1.265 5.451 1.00 93.06 70 LEU A N 1
ATOM 513 C CA . LEU A 1 70 ? -3.231 1.612 4.781 1.00 93.06 70 LEU A CA 1
ATOM 514 C C . LEU A 1 70 ? -2.117 1.727 5.826 1.00 93.06 70 LEU A C 1
ATOM 516 O O . LEU A 1 70 ? -2.224 2.531 6.752 1.00 93.06 70 LEU A O 1
ATOM 520 N N . THR A 1 71 ? -1.042 0.954 5.676 1.00 91.38 71 THR A N 1
ATOM 521 C CA . THR A 1 71 ? 0.085 0.953 6.627 1.00 91.38 71 THR A CA 1
ATOM 522 C C . THR A 1 71 ? 1.418 0.990 5.903 1.00 91.38 71 THR A C 1
ATOM 524 O O . THR A 1 71 ? 1.600 0.258 4.929 1.00 91.38 71 THR A O 1
ATOM 527 N N . ARG A 1 72 ? 2.381 1.778 6.395 1.00 89.56 72 ARG A N 1
ATOM 528 C CA . ARG A 1 72 ? 3.758 1.721 5.889 1.00 89.56 72 ARG A CA 1
ATOM 529 C C . ARG A 1 72 ? 4.357 0.353 6.171 1.00 89.56 72 ARG A C 1
ATOM 531 O O . ARG A 1 72 ? 4.329 -0.119 7.310 1.00 89.56 72 ARG A O 1
ATOM 538 N N . PHE A 1 73 ? 4.928 -0.240 5.133 1.00 87.69 73 PHE A N 1
ATOM 539 C CA . PHE A 1 73 ? 5.516 -1.566 5.194 1.00 87.69 73 PHE A CA 1
ATOM 540 C C . PHE A 1 73 ? 6.890 -1.582 4.525 1.00 87.69 73 PHE A C 1
ATOM 542 O O . PHE A 1 73 ? 7.058 -1.097 3.407 1.00 87.69 73 PHE A O 1
ATOM 549 N N . SER A 1 74 ? 7.871 -2.156 5.214 1.00 82.94 74 SER A N 1
ATOM 550 C CA . SER A 1 74 ? 9.143 -2.569 4.626 1.00 82.94 74 SER A CA 1
ATOM 551 C C . SER A 1 74 ? 9.695 -3.748 5.416 1.00 82.94 74 SER A C 1
ATOM 553 O O . SER A 1 74 ? 9.413 -3.884 6.609 1.00 82.94 74 SER A O 1
ATOM 555 N N . ASP A 1 75 ? 10.508 -4.570 4.766 1.00 74.00 75 ASP A N 1
ATOM 556 C CA . ASP A 1 75 ? 11.208 -5.697 5.384 1.00 74.00 75 ASP A CA 1
ATOM 557 C C . ASP A 1 75 ? 12.021 -5.276 6.619 1.00 74.00 75 ASP A C 1
ATOM 559 O O . ASP A 1 75 ? 11.905 -5.886 7.676 1.00 74.00 75 ASP A O 1
ATOM 563 N N . ALA A 1 76 ? 12.732 -4.150 6.565 1.00 66.81 76 ALA A N 1
ATOM 564 C CA . ALA A 1 76 ? 13.530 -3.653 7.687 1.00 66.81 76 ALA A CA 1
ATOM 565 C C . ALA A 1 76 ? 12.724 -3.378 8.973 1.00 66.81 76 ALA A C 1
ATOM 567 O O . ALA A 1 76 ? 13.255 -3.542 10.071 1.00 66.81 76 ALA A O 1
ATOM 568 N N . PHE A 1 77 ? 11.447 -2.997 8.856 1.00 61.12 77 PHE A N 1
ATOM 569 C CA . PHE A 1 77 ? 10.549 -2.825 10.008 1.00 61.12 77 PHE A CA 1
ATOM 570 C C . PHE A 1 77 ? 9.750 -4.086 10.328 1.00 61.12 77 PHE A C 1
ATOM 572 O O . PHE A 1 77 ? 9.234 -4.223 11.432 1.00 61.12 77 PHE A O 1
ATOM 579 N N . ALA A 1 78 ? 9.661 -5.009 9.375 1.00 55.38 78 ALA A N 1
ATOM 580 C CA . ALA A 1 78 ? 8.869 -6.214 9.491 1.00 55.38 78 ALA A CA 1
ATOM 581 C C . ALA A 1 78 ? 9.380 -7.122 10.626 1.00 55.38 78 ALA A C 1
ATOM 583 O O . ALA A 1 78 ? 8.562 -7.623 11.383 1.00 55.38 78 ALA A O 1
ATOM 584 N N . GLY A 1 79 ? 10.697 -7.254 10.812 1.00 49.09 79 GLY A N 1
ATOM 585 C CA . GLY A 1 79 ? 11.323 -8.050 11.882 1.00 49.09 79 GLY A CA 1
ATOM 586 C C . GLY A 1 79 ? 11.461 -7.348 13.239 1.00 49.09 79 GLY A C 1
ATOM 587 O O . GLY A 1 79 ? 12.229 -7.801 14.088 1.00 49.09 79 GLY A O 1
ATOM 588 N N . ALA A 1 80 ? 10.770 -6.224 13.458 1.00 50.03 80 ALA A N 1
ATOM 589 C CA . ALA A 1 80 ? 10.687 -5.585 14.767 1.00 50.03 80 ALA A CA 1
ATOM 590 C C . ALA A 1 80 ? 9.383 -6.002 15.477 1.00 50.03 80 ALA A C 1
ATOM 592 O O . ALA A 1 80 ? 8.323 -5.449 15.215 1.00 50.03 80 ALA A O 1
ATOM 593 N N . ALA A 1 81 ? 9.491 -6.964 16.399 1.00 46.78 81 ALA A N 1
ATOM 594 C CA . ALA A 1 81 ? 8.535 -7.339 17.457 1.00 46.78 81 ALA A CA 1
ATOM 595 C C . ALA A 1 81 ? 7.103 -7.811 17.092 1.00 46.78 81 ALA A C 1
ATOM 597 O O . ALA A 1 81 ? 6.501 -8.478 17.926 1.00 46.78 81 ALA A O 1
ATOM 598 N N . ASP A 1 82 ? 6.573 -7.549 15.896 1.00 60.62 82 ASP A N 1
ATOM 599 C CA . ASP A 1 82 ? 5.234 -7.982 15.452 1.00 60.62 82 ASP A CA 1
ATOM 600 C C . ASP A 1 82 ? 5.332 -8.678 14.075 1.00 60.62 82 ASP A C 1
ATOM 602 O O . ASP A 1 82 ? 4.884 -8.171 13.043 1.00 60.62 82 ASP A O 1
ATOM 606 N N . ASP A 1 83 ? 5.946 -9.866 14.062 1.00 62.88 83 ASP A N 1
ATOM 607 C CA . ASP A 1 83 ? 6.016 -10.778 12.904 1.00 62.88 83 ASP A CA 1
ATOM 608 C C . ASP A 1 83 ? 4.701 -11.542 12.649 1.00 62.88 83 ASP A C 1
ATOM 610 O O . ASP A 1 83 ? 4.620 -12.381 11.748 1.00 62.88 83 ASP A O 1
ATOM 614 N N . ASP A 1 84 ? 3.666 -11.255 13.436 1.00 77.88 84 ASP A N 1
ATOM 615 C CA . ASP A 1 84 ? 2.428 -12.018 13.437 1.00 77.88 84 ASP A CA 1
ATOM 616 C C . ASP A 1 84 ? 1.553 -11.727 12.215 1.00 77.88 84 ASP A C 1
ATOM 618 O O . ASP A 1 84 ? 1.556 -10.638 11.640 1.00 77.88 84 ASP A O 1
ATOM 622 N N . PHE A 1 85 ? 0.781 -12.736 11.820 1.00 87.31 85 PHE A N 1
ATOM 623 C CA . PHE A 1 85 ? -0.254 -12.643 10.796 1.00 87.31 85 PHE A CA 1
ATOM 624 C C . PHE A 1 85 ? -1.499 -11.934 11.346 1.00 87.31 85 PHE A C 1
ATOM 626 O O . PHE A 1 85 ? -1.905 -12.162 12.488 1.00 87.31 85 PHE A O 1
ATOM 633 N N . THR A 1 86 ? -2.156 -11.123 10.516 1.00 90.94 86 THR A N 1
ATOM 634 C CA . THR A 1 86 ? -3.467 -10.535 10.824 1.00 90.94 86 THR A CA 1
ATOM 635 C C . THR A 1 86 ? -4.504 -10.931 9.776 1.00 90.94 86 THR A C 1
ATOM 637 O O . THR A 1 86 ? -4.194 -11.111 8.600 1.00 90.94 86 THR A O 1
ATOM 640 N N . THR A 1 87 ? -5.755 -11.069 10.218 1.00 91.44 87 THR A N 1
ATOM 641 C CA . THR A 1 87 ? -6.919 -11.242 9.331 1.00 91.44 87 THR A CA 1
ATOM 642 C C . THR A 1 87 ? -7.637 -9.924 9.048 1.00 91.44 87 THR A C 1
ATOM 644 O O . THR A 1 87 ? -8.510 -9.883 8.182 1.00 91.44 87 THR A O 1
ATOM 647 N N . THR A 1 88 ? -7.280 -8.847 9.757 1.00 92.06 88 THR A N 1
ATOM 648 C CA . THR A 1 88 ? -7.805 -7.509 9.488 1.00 92.06 88 THR A CA 1
ATOM 649 C C . THR A 1 88 ? -7.321 -7.072 8.108 1.00 92.06 88 THR A C 1
ATOM 651 O O . THR A 1 88 ? -6.116 -7.095 7.876 1.00 92.06 88 THR A O 1
ATOM 654 N N . PRO A 1 89 ? -8.203 -6.650 7.189 1.00 93.19 89 PRO A N 1
ATOM 655 C CA . PRO A 1 89 ? -7.789 -6.260 5.848 1.00 93.19 89 PRO A CA 1
ATOM 656 C C . PRO A 1 89 ? -6.898 -5.013 5.890 1.00 93.19 89 PRO A C 1
ATOM 658 O O . PRO A 1 89 ? -7.264 -3.978 6.460 1.00 93.19 89 PRO A O 1
ATOM 661 N N . TRP A 1 90 ? -5.723 -5.104 5.269 1.00 94.50 90 TRP A N 1
ATOM 662 C CA . TRP A 1 90 ? -4.751 -4.017 5.212 1.00 94.50 90 TRP A CA 1
ATOM 663 C C . TRP A 1 90 ? -4.009 -3.976 3.875 1.00 94.50 90 TRP A C 1
ATOM 665 O O . TRP A 1 90 ? -3.846 -4.989 3.192 1.00 94.50 90 TRP A O 1
ATOM 675 N N . ILE A 1 91 ? -3.565 -2.778 3.506 1.00 95.00 91 ILE A N 1
ATOM 676 C CA . ILE A 1 91 ? -2.861 -2.477 2.262 1.00 95.00 91 ILE A CA 1
ATOM 677 C C . ILE A 1 91 ? -1.444 -2.029 2.615 1.00 95.00 91 ILE A C 1
ATOM 679 O O . ILE A 1 91 ? -1.238 -1.086 3.389 1.00 95.00 91 ILE A O 1
ATOM 683 N N . ALA A 1 92 ? -0.461 -2.699 2.022 1.00 93.50 92 ALA A N 1
ATOM 684 C CA . ALA A 1 92 ? 0.946 -2.409 2.245 1.00 93.50 92 ALA A CA 1
ATOM 685 C C . ALA A 1 92 ? 1.372 -1.170 1.447 1.00 93.50 92 ALA A C 1
ATOM 687 O O . ALA A 1 92 ? 1.440 -1.206 0.222 1.00 93.50 92 ALA A O 1
ATOM 688 N N . TYR A 1 93 ? 1.686 -0.074 2.135 1.00 92.88 93 TYR A N 1
ATOM 689 C CA . TYR A 1 93 ? 2.245 1.133 1.530 1.00 92.88 93 TYR A CA 1
ATOM 690 C C . TYR A 1 93 ? 3.774 1.055 1.544 1.00 92.88 93 TYR A C 1
ATOM 692 O O . TYR A 1 93 ? 4.401 1.207 2.596 1.00 92.88 93 TYR A O 1
ATOM 700 N N . ILE A 1 94 ? 4.371 0.775 0.386 1.00 91.25 94 ILE A N 1
ATOM 701 C CA . ILE A 1 94 ? 5.784 0.395 0.259 1.00 91.25 94 ILE A CA 1
ATOM 702 C C . ILE A 1 94 ? 6.535 1.444 -0.563 1.00 91.25 94 ILE A C 1
ATOM 704 O O . ILE A 1 94 ? 6.158 1.771 -1.688 1.00 91.25 94 ILE A O 1
ATOM 708 N N . SER A 1 95 ? 7.630 1.950 -0.002 1.00 89.81 95 SER A N 1
ATOM 709 C CA . SER A 1 95 ? 8.538 2.855 -0.707 1.00 89.81 95 SER A CA 1
ATOM 710 C C . SER A 1 95 ? 9.393 2.068 -1.693 1.00 89.81 95 SER A C 1
ATOM 712 O O . SER A 1 95 ? 10.064 1.129 -1.274 1.00 89.81 95 SER A O 1
ATOM 714 N N . CYS A 1 96 ? 9.433 2.476 -2.963 1.00 88.56 96 CYS A N 1
ATOM 715 C CA . CYS A 1 96 ? 10.415 1.960 -3.921 1.00 88.56 96 CYS A CA 1
ATOM 716 C C . CYS A 1 96 ? 11.735 2.735 -3.923 1.00 88.56 96 CYS A C 1
ATOM 718 O O . CYS A 1 96 ? 12.687 2.314 -4.574 1.00 88.56 96 CYS A O 1
ATOM 720 N N . ASP A 1 97 ? 11.828 3.835 -3.172 1.00 85.38 97 ASP A N 1
ATOM 721 C CA . ASP A 1 97 ? 13.097 4.528 -2.986 1.00 85.38 97 ASP A CA 1
ATOM 722 C C . ASP A 1 97 ? 14.065 3.636 -2.199 1.00 85.38 97 ASP A C 1
ATOM 724 O O . ASP A 1 97 ? 13.807 3.287 -1.043 1.00 85.38 97 ASP A O 1
ATOM 728 N N . LEU A 1 98 ? 15.186 3.277 -2.833 1.00 67.38 98 LEU A N 1
ATOM 729 C CA . LEU A 1 98 ? 16.265 2.525 -2.201 1.00 67.38 98 LEU A CA 1
ATOM 730 C C . LEU A 1 98 ? 16.770 3.301 -0.983 1.00 67.38 98 LEU A C 1
ATOM 732 O O . LEU A 1 98 ? 17.388 4.356 -1.123 1.00 67.38 98 LEU A O 1
ATOM 736 N N . ASN A 1 99 ? 16.562 2.753 0.212 1.00 61.84 99 ASN A N 1
ATOM 737 C CA . ASN A 1 99 ? 17.304 3.188 1.383 1.00 61.84 99 ASN A CA 1
ATOM 738 C C . ASN A 1 99 ? 18.457 2.202 1.619 1.00 61.84 99 ASN A C 1
ATOM 740 O O . ASN A 1 99 ? 18.242 1.149 2.221 1.00 61.84 99 ASN A O 1
ATOM 744 N N . PRO A 1 100 ? 19.688 2.523 1.181 1.00 49.44 100 PRO A N 1
ATOM 745 C CA . PRO A 1 100 ? 20.832 1.619 1.294 1.00 49.44 100 PRO A CA 1
ATOM 746 C C . PRO A 1 100 ? 21.232 1.321 2.748 1.00 49.44 100 PRO A C 1
ATOM 748 O O . PRO A 1 100 ? 22.074 0.459 2.979 1.00 49.44 100 PRO A O 1
ATOM 751 N N . ASN A 1 101 ? 20.644 2.027 3.721 1.00 51.28 101 ASN A N 1
ATOM 752 C CA . ASN A 1 101 ? 20.920 1.865 5.146 1.00 51.28 101 ASN A CA 1
ATOM 753 C C . ASN A 1 101 ? 19.902 0.973 5.871 1.00 51.28 101 ASN A C 1
ATOM 755 O O . ASN A 1 101 ? 20.016 0.809 7.084 1.00 51.28 101 ASN A O 1
ATOM 759 N N . LEU A 1 102 ? 18.899 0.436 5.172 1.00 57.56 102 LEU A N 1
ATOM 760 C CA . LEU A 1 102 ? 17.928 -0.490 5.749 1.00 57.56 102 LEU A CA 1
ATOM 761 C C . LEU A 1 102 ? 18.342 -1.927 5.398 1.00 57.56 102 LEU A C 1
ATOM 763 O O . LEU A 1 102 ? 18.120 -2.361 4.266 1.00 57.56 102 LEU A O 1
ATOM 767 N N . PRO A 1 103 ? 18.999 -2.656 6.321 1.00 54.03 103 PRO A N 1
ATOM 768 C CA . PRO A 1 103 ? 19.326 -4.052 6.088 1.00 54.03 103 PRO A CA 1
ATOM 769 C C . PRO A 1 103 ? 18.036 -4.869 6.003 1.00 54.03 103 PRO A C 1
ATOM 771 O O . PRO A 1 103 ? 17.134 -4.696 6.827 1.00 54.03 103 PRO A O 1
ATOM 774 N N . SER A 1 104 ? 17.973 -5.780 5.033 1.00 60.03 104 SER A N 1
ATOM 775 C CA . SER A 1 104 ? 16.932 -6.801 5.041 1.00 60.03 104 SER A CA 1
ATOM 776 C C . SER A 1 104 ? 17.156 -7.724 6.232 1.00 60.03 104 SER A C 1
ATOM 778 O O . SER A 1 104 ? 18.279 -8.164 6.488 1.00 60.03 104 SER A O 1
ATOM 780 N N . ASN A 1 105 ? 16.096 -8.024 6.969 1.00 60.59 105 ASN A N 1
ATOM 781 C CA . ASN A 1 105 ? 16.103 -9.023 8.039 1.00 60.59 105 ASN A CA 1
ATOM 782 C C . ASN A 1 105 ? 15.514 -10.365 7.576 1.00 60.59 105 ASN A C 1
ATOM 784 O O . ASN A 1 105 ? 15.490 -11.315 8.358 1.00 60.59 105 ASN A O 1
ATOM 788 N N . THR A 1 106 ? 15.068 -10.461 6.319 1.00 61.88 106 THR A N 1
ATOM 789 C CA . THR A 1 106 ? 14.464 -11.663 5.744 1.00 61.88 106 THR A CA 1
ATOM 790 C C . THR A 1 106 ? 15.112 -12.048 4.420 1.00 61.88 106 THR A C 1
ATOM 792 O O . THR A 1 106 ? 15.703 -11.231 3.725 1.00 61.88 106 THR A O 1
ATOM 795 N N . THR A 1 107 ? 14.988 -13.323 4.056 1.00 66.44 107 THR A N 1
ATOM 796 C CA . THR A 1 107 ? 15.329 -13.823 2.713 1.00 66.44 107 THR A CA 1
ATOM 797 C C . THR A 1 107 ? 14.214 -13.599 1.699 1.00 66.44 107 THR A C 1
ATOM 799 O O . THR A 1 107 ? 14.454 -13.695 0.499 1.00 66.44 107 THR A O 1
ATOM 802 N N . ASP A 1 108 ? 12.997 -13.357 2.185 1.00 71.19 108 ASP A N 1
ATOM 803 C CA . ASP A 1 108 ? 11.820 -13.164 1.350 1.00 71.19 108 ASP A CA 1
ATOM 804 C C . ASP A 1 108 ? 11.769 -11.731 0.827 1.00 71.19 108 ASP A C 1
ATOM 806 O O . ASP A 1 108 ? 12.172 -10.791 1.519 1.00 71.19 108 ASP A O 1
ATOM 810 N N . ASP A 1 109 ? 11.228 -11.563 -0.378 1.00 79.25 109 ASP A N 1
ATOM 811 C CA . ASP A 1 109 ? 10.946 -10.241 -0.912 1.00 79.25 109 ASP A CA 1
ATOM 812 C C . ASP A 1 109 ? 9.810 -9.548 -0.140 1.00 79.25 109 ASP A C 1
ATOM 814 O O . ASP A 1 109 ? 8.967 -10.178 0.511 1.00 79.25 109 ASP A O 1
ATOM 818 N N . THR A 1 110 ? 9.772 -8.219 -0.231 1.00 84.44 110 THR A N 1
ATOM 819 C CA . THR A 1 110 ? 8.832 -7.399 0.552 1.00 84.44 110 THR A CA 1
ATOM 820 C C . THR A 1 110 ? 7.364 -7.718 0.242 1.00 84.44 110 THR A C 1
ATOM 822 O O . THR A 1 110 ? 6.524 -7.649 1.141 1.00 84.44 110 THR A O 1
ATOM 825 N N . PHE A 1 111 ? 7.023 -8.099 -0.992 1.00 87.44 111 PHE A N 1
ATOM 826 C CA . PHE A 1 111 ? 5.637 -8.406 -1.346 1.00 87.44 111 PHE A CA 1
ATOM 827 C C . PHE A 1 111 ? 5.205 -9.767 -0.814 1.00 87.44 111 PHE A C 1
ATOM 829 O O . PHE A 1 111 ? 4.127 -9.872 -0.227 1.00 87.44 111 PHE A O 1
ATOM 836 N N . THR A 1 112 ? 6.055 -10.787 -0.949 1.00 86.25 112 THR A N 1
ATOM 837 C CA . THR A 1 112 ? 5.839 -12.108 -0.343 1.00 86.25 112 THR A CA 1
ATOM 838 C C . THR A 1 112 ? 5.681 -11.987 1.168 1.00 86.25 112 THR A C 1
ATOM 840 O O . THR A 1 112 ? 4.779 -12.588 1.758 1.00 86.25 112 THR A O 1
ATOM 843 N N . LEU A 1 113 ? 6.496 -11.145 1.807 1.00 86.25 113 LEU A N 1
ATOM 844 C CA . LEU A 1 113 ? 6.402 -10.891 3.239 1.00 86.25 113 LEU A CA 1
ATOM 845 C C . LEU A 1 113 ? 5.094 -10.189 3.630 1.00 86.25 113 LEU A C 1
ATOM 847 O O . LEU A 1 113 ? 4.446 -10.614 4.588 1.00 86.25 113 LEU A O 1
ATOM 851 N N . ALA A 1 114 ? 4.683 -9.154 2.890 1.00 89.25 114 ALA A N 1
ATOM 852 C CA . ALA A 1 114 ? 3.410 -8.463 3.111 1.00 89.25 114 ALA A CA 1
ATOM 853 C C . ALA A 1 114 ? 2.223 -9.424 2.954 1.00 89.25 114 ALA A C 1
ATOM 855 O O . ALA A 1 114 ? 1.342 -9.482 3.815 1.00 89.25 114 ALA A O 1
ATOM 856 N N . LYS A 1 115 ? 2.240 -10.250 1.902 1.00 89.38 115 LYS A N 1
ATOM 857 C CA . LYS A 1 115 ? 1.199 -11.247 1.652 1.00 89.38 115 LYS A CA 1
ATOM 858 C C . LYS A 1 115 ? 1.122 -12.283 2.766 1.00 89.38 115 LYS A C 1
ATOM 860 O O . LYS A 1 115 ? 0.032 -12.566 3.260 1.00 89.38 115 LYS A O 1
ATOM 865 N N . ARG A 1 116 ? 2.266 -12.812 3.215 1.00 88.00 116 ARG A N 1
ATOM 866 C CA . ARG A 1 116 ? 2.331 -13.765 4.337 1.00 88.00 116 ARG A CA 1
ATOM 867 C C . ARG A 1 116 ? 1.779 -13.178 5.636 1.00 88.00 116 ARG A C 1
ATOM 869 O O . ARG A 1 116 ? 1.289 -13.928 6.469 1.00 88.00 116 ARG A O 1
ATOM 876 N N . ARG A 1 117 ? 1.829 -11.856 5.795 1.00 89.06 117 ARG A N 1
ATOM 877 C CA . ARG A 1 117 ? 1.272 -11.112 6.936 1.00 89.06 117 ARG A CA 1
ATOM 878 C C . ARG A 1 117 ? -0.201 -10.720 6.766 1.00 89.06 117 ARG A C 1
ATOM 880 O O . ARG A 1 117 ? -0.771 -10.091 7.652 1.00 89.06 117 ARG A O 1
ATOM 887 N N . GLY A 1 118 ? -0.834 -11.109 5.660 1.00 90.19 118 GLY A N 1
ATOM 888 C CA . GLY A 1 118 ? -2.262 -10.896 5.419 1.00 90.19 118 GLY A CA 1
ATOM 889 C C . GLY A 1 118 ? -2.605 -9.634 4.628 1.00 90.19 118 GLY A C 1
ATOM 890 O O . GLY A 1 118 ? -3.769 -9.244 4.624 1.00 90.19 118 GLY A O 1
ATOM 891 N N . ALA A 1 119 ? -1.636 -8.993 3.959 1.00 92.19 119 ALA A N 1
ATOM 892 C CA . ALA A 1 119 ? -1.942 -7.866 3.079 1.00 92.19 119 ALA A CA 1
ATOM 893 C C . ALA A 1 119 ? -2.886 -8.307 1.950 1.00 92.19 119 ALA A C 1
ATOM 895 O O . ALA A 1 119 ? -2.674 -9.350 1.314 1.00 92.19 119 ALA A O 1
ATOM 896 N N . VAL A 1 120 ? -3.913 -7.498 1.690 1.00 92.75 120 VAL A N 1
ATOM 897 C CA . VAL A 1 120 ? -4.842 -7.726 0.572 1.00 92.75 120 VAL A CA 1
ATOM 898 C C . VAL A 1 120 ? -4.270 -7.192 -0.741 1.00 92.75 120 VAL A C 1
ATOM 900 O O . VAL A 1 120 ? -4.365 -7.864 -1.762 1.00 92.75 120 VAL A O 1
ATOM 903 N N . ALA A 1 121 ? -3.569 -6.058 -0.680 1.00 92.94 121 ALA A N 1
ATOM 904 C CA . ALA A 1 121 ? -2.928 -5.406 -1.815 1.00 92.94 121 ALA A CA 1
ATOM 905 C C . ALA A 1 121 ? -1.681 -4.623 -1.382 1.00 92.94 121 ALA A C 1
ATOM 907 O O . ALA A 1 121 ? -1.453 -4.371 -0.192 1.00 92.94 121 ALA A O 1
ATOM 908 N N . ALA A 1 122 ? -0.890 -4.197 -2.363 1.00 92.81 122 ALA A N 1
ATOM 909 C CA . ALA A 1 122 ? 0.266 -3.333 -2.169 1.00 92.81 122 ALA A CA 1
ATOM 910 C C . ALA A 1 122 ? 0.152 -2.052 -3.004 1.00 92.81 122 ALA A C 1
ATOM 912 O O . ALA A 1 122 ? -0.194 -2.086 -4.183 1.00 92.81 122 ALA A O 1
ATOM 913 N N . LEU A 1 123 ? 0.507 -0.921 -2.399 1.00 93.62 123 LEU A N 1
ATOM 914 C CA . LEU A 1 123 ? 0.626 0.376 -3.052 1.00 93.62 123 LEU A CA 1
ATOM 915 C C . LEU A 1 123 ? 2.072 0.860 -2.964 1.00 93.62 123 LEU A C 1
ATOM 917 O O . LEU A 1 123 ? 2.582 1.168 -1.886 1.00 93.62 123 LEU A O 1
ATOM 921 N N . LEU A 1 124 ? 2.711 0.955 -4.121 1.00 93.06 124 LEU A N 1
ATOM 922 C CA . LEU A 1 124 ? 4.066 1.452 -4.272 1.00 93.06 124 LEU A CA 1
ATOM 923 C C . LEU A 1 124 ? 4.097 2.964 -4.431 1.00 93.06 124 LEU A C 1
ATOM 925 O O . LEU A 1 124 ? 3.312 3.536 -5.192 1.00 93.06 124 LEU A O 1
ATOM 929 N N . TYR A 1 125 ? 5.071 3.596 -3.790 1.00 91.88 125 TYR A N 1
ATOM 930 C CA . TYR A 1 125 ? 5.310 5.023 -3.934 1.00 91.88 125 TYR A CA 1
ATOM 931 C C . TYR A 1 125 ? 6.799 5.358 -3.983 1.00 91.88 125 TYR A C 1
ATOM 933 O O . TYR A 1 125 ? 7.640 4.642 -3.441 1.00 91.88 125 TYR A O 1
ATOM 941 N N . SER A 1 126 ? 7.105 6.491 -4.604 1.00 90.88 126 SER A N 1
ATOM 942 C CA . SER A 1 126 ? 8.399 7.159 -4.510 1.00 90.88 126 SER A CA 1
ATOM 943 C C . SER A 1 126 ? 8.158 8.620 -4.155 1.00 90.88 126 SER A C 1
ATOM 945 O O . SER A 1 126 ? 7.191 9.237 -4.611 1.00 90.88 126 SER A O 1
ATOM 947 N N . LEU A 1 127 ? 9.016 9.176 -3.305 1.00 90.12 127 LEU A N 1
ATOM 948 C CA . LEU A 1 127 ? 9.026 10.608 -3.007 1.00 90.12 127 LEU A CA 1
ATOM 949 C C . LEU A 1 127 ? 9.960 11.378 -3.948 1.00 90.12 127 LEU A C 1
ATOM 951 O O . LEU A 1 127 ? 9.841 12.599 -4.043 1.00 90.12 127 LEU A O 1
ATOM 955 N N . ASN A 1 128 ? 10.854 10.673 -4.647 1.00 88.75 128 ASN A N 1
ATOM 956 C CA . ASN A 1 128 ? 11.875 11.261 -5.516 1.00 88.75 128 ASN A CA 1
ATOM 957 C C . ASN A 1 128 ? 11.573 11.098 -7.014 1.00 88.75 128 ASN A C 1
ATOM 959 O O . ASN A 1 128 ? 12.074 11.881 -7.815 1.00 88.75 128 ASN A O 1
ATOM 963 N N . SER A 1 129 ? 10.741 10.125 -7.378 1.00 88.88 129 SER A N 1
ATOM 964 C CA . SER A 1 129 ? 10.350 9.800 -8.750 1.00 88.88 129 SER A CA 1
ATOM 965 C C .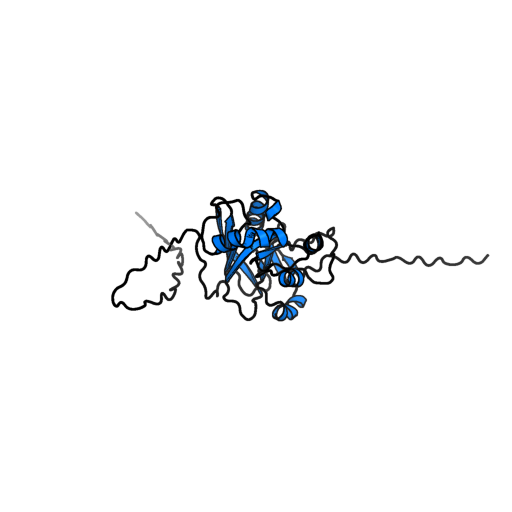 SER A 1 129 ? 8.835 9.750 -8.896 1.00 88.88 129 SER A C 1
ATOM 967 O O . SER A 1 129 ? 8.091 9.637 -7.921 1.00 88.88 129 SER A O 1
ATOM 969 N N . THR A 1 130 ? 8.351 9.864 -10.132 1.00 87.06 130 THR A N 1
ATOM 970 C CA . THR A 1 130 ? 6.908 9.940 -10.402 1.00 87.06 130 THR A CA 1
ATOM 971 C C . THR A 1 130 ? 6.188 8.627 -10.114 1.00 87.06 130 THR A C 1
ATOM 973 O O . THR A 1 130 ? 5.023 8.657 -9.721 1.00 87.06 130 THR A O 1
ATOM 976 N N . THR A 1 131 ? 6.856 7.486 -10.286 1.00 89.19 131 THR A N 1
ATOM 977 C CA . THR A 1 131 ? 6.252 6.163 -10.123 1.00 89.19 131 THR A CA 1
ATOM 978 C C . THR A 1 131 ? 7.268 5.094 -9.720 1.00 89.19 131 THR A C 1
ATOM 980 O O . THR A 1 131 ? 8.465 5.358 -9.597 1.00 89.19 131 THR A O 1
ATOM 983 N N . CYS A 1 132 ? 6.782 3.877 -9.489 1.00 89.25 132 CYS A N 1
ATOM 984 C CA . CYS A 1 132 ? 7.589 2.694 -9.230 1.00 89.25 132 CYS A CA 1
ATOM 985 C C . CYS A 1 132 ? 7.314 1.640 -10.300 1.00 89.25 132 CYS A C 1
ATOM 987 O O . CYS A 1 132 ? 6.163 1.339 -10.616 1.00 89.25 132 CYS A O 1
ATOM 989 N N . THR A 1 133 ? 8.371 1.022 -10.812 1.00 87.00 133 THR A N 1
ATOM 990 C CA . THR A 1 133 ? 8.275 -0.072 -11.784 1.00 87.00 133 THR A CA 1
ATOM 991 C C . THR A 1 133 ? 8.720 -1.379 -11.153 1.00 87.00 133 THR A C 1
ATOM 993 O O . THR A 1 133 ? 9.761 -1.423 -10.498 1.00 87.00 133 THR A O 1
ATOM 996 N N . LEU A 1 134 ? 7.956 -2.453 -11.371 1.00 85.12 134 LEU A N 1
ATOM 997 C CA . LEU A 1 134 ? 8.356 -3.798 -10.953 1.00 85.12 134 LEU A CA 1
ATOM 998 C C . LEU A 1 134 ? 9.509 -4.313 -11.815 1.00 85.12 134 LEU A C 1
ATOM 1000 O O . LEU A 1 134 ? 9.506 -4.133 -13.035 1.00 85.12 134 LEU A O 1
ATOM 1004 N N . ASN A 1 135 ? 10.449 -5.015 -11.184 1.00 82.50 135 ASN A N 1
ATOM 1005 C CA . ASN A 1 135 ? 11.500 -5.730 -11.897 1.00 82.50 135 ASN A CA 1
ATOM 1006 C C . ASN A 1 135 ? 10.857 -6.810 -12.796 1.00 82.50 135 ASN A C 1
ATOM 1008 O O . ASN A 1 135 ? 10.069 -7.616 -12.289 1.00 82.50 135 ASN A O 1
ATOM 1012 N N . PRO A 1 136 ? 11.167 -6.864 -14.106 1.00 75.94 136 PRO A N 1
ATOM 1013 C CA . PRO A 1 136 ? 10.628 -7.880 -15.011 1.00 75.94 136 PRO A CA 1
ATOM 1014 C C . PRO A 1 136 ? 10.857 -9.320 -14.538 1.00 75.94 136 PRO A C 1
ATOM 1016 O O . PRO A 1 136 ? 9.988 -10.162 -14.748 1.00 75.94 136 PRO A O 1
ATOM 1019 N N . GLU A 1 137 ? 11.967 -9.612 -13.856 1.00 74.31 137 GLU A N 1
ATOM 1020 C CA . GLU A 1 137 ? 12.250 -10.964 -13.346 1.00 74.31 137 GLU A CA 1
ATOM 1021 C C . GLU A 1 137 ? 11.258 -11.398 -12.262 1.00 74.31 137 GLU A C 1
ATOM 1023 O O . GLU A 1 137 ? 10.869 -12.562 -12.194 1.00 74.31 137 GLU A O 1
ATOM 1028 N N . PHE A 1 138 ? 10.778 -10.450 -11.456 1.00 75.38 138 PHE A N 1
ATOM 1029 C CA . PHE A 1 138 ? 9.779 -10.719 -10.427 1.00 75.38 138 PHE A CA 1
ATOM 1030 C C . PHE A 1 138 ? 8.385 -10.934 -11.012 1.00 75.38 138 PHE A C 1
ATOM 1032 O O . PHE A 1 138 ? 7.566 -11.631 -10.417 1.00 75.38 138 PHE A O 1
ATOM 1039 N N . LYS A 1 139 ? 8.115 -10.397 -12.210 1.00 71.94 139 LYS A N 1
ATOM 1040 C CA . LYS A 1 139 ? 6.806 -10.544 -12.857 1.00 71.94 139 LYS A CA 1
ATOM 1041 C C . LYS A 1 139 ? 6.435 -11.992 -13.145 1.00 71.94 139 LYS A C 1
ATOM 1043 O O . LYS A 1 139 ? 5.255 -12.323 -13.163 1.00 71.94 139 LYS A O 1
ATOM 1048 N N . VAL A 1 140 ? 7.435 -12.851 -13.320 1.00 70.44 140 VAL A N 1
ATOM 1049 C CA . VAL A 1 140 ? 7.246 -14.292 -13.520 1.00 70.44 140 VAL A CA 1
ATOM 1050 C C . VAL A 1 140 ? 6.696 -14.970 -12.259 1.00 70.44 140 VAL A C 1
ATOM 1052 O O . VAL A 1 140 ? 5.921 -15.911 -12.378 1.00 70.44 140 VAL A O 1
ATOM 1055 N N . SER A 1 141 ? 7.036 -14.461 -11.072 1.00 72.25 141 SER A N 1
ATOM 1056 C CA . SER A 1 141 ? 6.614 -15.005 -9.772 1.00 72.25 141 SER A CA 1
ATOM 1057 C C . SER A 1 141 ? 5.331 -14.363 -9.220 1.00 72.25 141 SER A C 1
ATOM 1059 O O . SER A 1 141 ? 4.765 -14.851 -8.245 1.00 72.25 141 SER A O 1
ATOM 1061 N N . LEU A 1 142 ? 4.840 -13.277 -9.834 1.00 72.44 142 LEU A N 1
ATOM 1062 C CA . LEU A 1 142 ? 3.605 -12.587 -9.426 1.00 72.44 142 LEU A CA 1
ATOM 1063 C C . LEU A 1 142 ? 2.341 -13.465 -9.414 1.00 72.44 142 LEU A C 1
ATOM 1065 O O . LEU A 1 142 ? 1.526 -13.278 -8.506 1.00 72.44 142 LEU A O 1
ATOM 1069 N N . PRO A 1 143 ? 2.134 -14.407 -10.359 1.00 67.38 143 PRO A N 1
ATOM 1070 C CA . PRO A 1 143 ? 0.944 -15.255 -10.341 1.00 67.38 143 PRO A CA 1
ATOM 1071 C C . PRO A 1 143 ? 0.809 -16.070 -9.048 1.00 67.38 143 PRO A C 1
ATOM 1073 O O . PRO A 1 143 ? -0.306 -16.250 -8.561 1.00 67.38 143 PRO A O 1
ATOM 1076 N N . ASP A 1 144 ? 1.931 -16.495 -8.460 1.00 74.56 144 ASP A N 1
ATOM 1077 C CA . ASP A 1 144 ? 1.956 -17.288 -7.226 1.00 74.56 144 ASP A CA 1
ATOM 1078 C C . ASP A 1 144 ? 1.714 -16.430 -5.972 1.00 74.56 144 ASP A C 1
ATOM 1080 O O . ASP A 1 144 ? 1.175 -16.909 -4.974 1.00 74.56 144 ASP A O 1
ATOM 1084 N N . LEU A 1 145 ? 2.066 -15.142 -6.029 1.00 79.88 145 LEU A N 1
ATOM 1085 C CA . LEU A 1 145 ? 1.865 -14.183 -4.940 1.00 79.88 145 LEU A CA 1
ATOM 1086 C C . LEU A 1 145 ? 0.376 -13.856 -4.717 1.00 79.88 145 LEU A C 1
ATOM 1088 O O . LEU A 1 145 ? -0.043 -13.612 -3.582 1.00 79.88 145 LEU A O 1
ATOM 1092 N N . ASN A 1 146 ? -0.423 -13.860 -5.792 1.00 82.75 146 ASN A N 1
ATOM 1093 C CA . ASN A 1 146 ? -1.869 -13.604 -5.781 1.00 82.75 146 ASN A CA 1
ATOM 1094 C C . ASN A 1 146 ? -2.252 -12.376 -4.920 1.00 82.75 146 ASN A C 1
ATOM 1096 O O . ASN A 1 146 ? -3.035 -12.465 -3.965 1.00 82.75 146 ASN A O 1
ATOM 1100 N N . MET A 1 147 ? -1.633 -11.236 -5.230 1.00 87.12 147 MET A N 1
ATOM 1101 C CA . MET A 1 147 ? -1.847 -9.940 -4.585 1.00 87.12 147 MET A CA 1
ATOM 1102 C C . MET A 1 147 ? -1.872 -8.845 -5.651 1.00 87.12 147 MET A C 1
ATOM 1104 O O . MET A 1 147 ? -1.027 -8.848 -6.552 1.00 87.12 147 MET A O 1
ATOM 1108 N N . ASP A 1 148 ? -2.810 -7.910 -5.526 1.00 89.69 148 ASP A N 1
ATOM 1109 C CA . ASP A 1 148 ? -2.893 -6.753 -6.411 1.00 89.69 148 ASP A CA 1
ATOM 1110 C C . ASP A 1 148 ? -1.810 -5.730 -6.041 1.00 89.69 148 ASP A C 1
ATOM 1112 O O . ASP A 1 148 ? -1.580 -5.424 -4.866 1.00 89.69 148 ASP A O 1
ATOM 1116 N N . ILE A 1 149 ? -1.099 -5.224 -7.053 1.00 90.44 149 ILE A N 1
ATOM 1117 C CA . ILE A 1 149 ? -0.004 -4.265 -6.867 1.00 90.44 149 ILE A CA 1
ATOM 1118 C C . ILE A 1 149 ? -0.288 -3.018 -7.689 1.00 90.44 149 ILE A C 1
ATOM 1120 O O . ILE A 1 149 ? -0.413 -3.074 -8.913 1.00 90.44 149 ILE A O 1
ATOM 1124 N N . TYR A 1 150 ? -0.308 -1.880 -7.010 1.00 92.31 150 TYR A N 1
ATOM 1125 C CA . TYR A 1 150 ? -0.513 -0.560 -7.584 1.00 92.31 150 TYR A CA 1
ATOM 1126 C C . TYR A 1 150 ? 0.725 0.303 -7.363 1.00 92.31 150 TYR A C 1
ATOM 1128 O O . TYR A 1 150 ? 1.524 0.056 -6.462 1.00 92.31 150 TYR A O 1
ATOM 1136 N N . SER A 1 151 ? 0.870 1.360 -8.150 1.00 91.94 151 SER A N 1
ATOM 1137 C CA . SER A 1 151 ? 1.856 2.406 -7.929 1.00 91.94 151 SER A CA 1
ATOM 1138 C C . SER A 1 151 ? 1.259 3.784 -8.159 1.00 91.94 151 SER A C 1
ATOM 1140 O O . SER A 1 151 ? 0.451 3.996 -9.063 1.00 91.94 151 SER A O 1
ATOM 1142 N N . THR A 1 152 ? 1.677 4.747 -7.344 1.00 91.38 152 THR A N 1
ATOM 1143 C CA . THR A 1 152 ? 1.414 6.162 -7.607 1.00 91.38 152 THR A CA 1
ATOM 1144 C C . THR A 1 152 ? 2.058 6.583 -8.926 1.00 91.38 152 THR A C 1
ATOM 1146 O O . THR A 1 152 ? 3.175 6.164 -9.214 1.00 91.38 152 THR A O 1
ATOM 1149 N N . THR A 1 153 ? 1.406 7.450 -9.703 1.00 89.50 153 THR A N 1
ATOM 1150 C CA . THR A 1 153 ? 1.987 8.021 -10.938 1.00 89.50 153 THR A CA 1
ATOM 1151 C C . THR A 1 153 ? 2.384 9.493 -10.788 1.00 89.50 153 THR A C 1
ATOM 1153 O O . THR A 1 153 ? 2.594 10.194 -11.778 1.00 89.50 153 THR A O 1
ATOM 1156 N N . SER A 1 154 ? 2.418 10.007 -9.556 1.00 87.81 154 SER A N 1
ATOM 1157 C CA . SER A 1 154 ? 2.826 11.374 -9.250 1.00 87.81 154 SER A CA 1
ATOM 1158 C C . SER A 1 154 ? 3.446 11.465 -7.859 1.00 87.81 154 SER A C 1
ATOM 1160 O O . SER A 1 154 ? 2.888 10.959 -6.881 1.00 87.81 154 SER A O 1
ATOM 1162 N N . THR A 1 155 ? 4.539 12.222 -7.749 1.00 88.06 155 THR A N 1
ATOM 1163 C CA . THR A 1 155 ? 5.146 12.585 -6.462 1.00 88.06 155 THR A CA 1
ATOM 1164 C C . THR A 1 155 ? 4.187 13.383 -5.585 1.00 88.06 155 THR A C 1
ATOM 1166 O O . THR A 1 155 ? 4.237 13.268 -4.364 1.00 88.06 155 THR A O 1
ATOM 1169 N N . SER A 1 156 ? 3.284 14.183 -6.161 1.00 89.06 156 SER A N 1
ATOM 1170 C CA . SER A 1 156 ? 2.286 14.932 -5.389 1.00 89.06 156 SER A CA 1
ATOM 1171 C C . SER A 1 156 ? 1.313 13.995 -4.674 1.00 89.06 156 SER A C 1
ATOM 1173 O O . SER A 1 156 ? 0.993 14.224 -3.511 1.00 89.06 156 SER A O 1
ATOM 1175 N N . VAL A 1 157 ? 0.902 12.910 -5.338 1.00 87.19 157 VAL A N 1
ATOM 1176 C CA . VAL A 1 157 ? 0.042 11.869 -4.753 1.00 87.19 157 VAL A CA 1
ATOM 1177 C C . VAL A 1 157 ? 0.787 11.127 -3.648 1.00 87.19 157 VAL A C 1
ATOM 1179 O O . VAL A 1 157 ? 0.266 11.001 -2.541 1.00 87.19 157 VAL A O 1
ATOM 1182 N N . ALA A 1 158 ? 2.025 10.701 -3.915 1.00 89.44 158 ALA A N 1
ATOM 1183 C CA . ALA A 1 158 ? 2.865 10.034 -2.923 1.00 89.44 158 ALA A CA 1
ATOM 1184 C C . ALA A 1 158 ? 3.087 10.908 -1.677 1.00 89.44 158 ALA A C 1
ATOM 1186 O O . ALA A 1 158 ? 2.927 10.438 -0.552 1.00 89.44 158 ALA A O 1
ATOM 1187 N N . ASN A 1 159 ? 3.381 12.200 -1.859 1.00 90.38 159 ASN A N 1
ATOM 1188 C CA . ASN A 1 159 ? 3.541 13.152 -0.760 1.00 90.38 159 ASN A CA 1
ATOM 1189 C C . ASN A 1 159 ? 2.237 13.375 0.012 1.00 90.38 159 ASN A C 1
ATOM 1191 O O . ASN A 1 159 ? 2.265 13.424 1.241 1.00 90.38 159 ASN A O 1
ATOM 1195 N N . LEU A 1 160 ? 1.099 13.474 -0.680 1.00 89.12 160 LEU A N 1
ATOM 1196 C CA . LEU A 1 160 ? -0.202 13.634 -0.039 1.00 89.12 160 LEU A CA 1
ATOM 1197 C C . LEU A 1 160 ? -0.518 12.436 0.858 1.00 89.12 160 LEU A C 1
ATOM 1199 O O . LEU A 1 160 ? -0.752 12.625 2.050 1.00 89.12 160 LEU A O 1
ATOM 1203 N N . VAL A 1 161 ? -0.459 11.216 0.319 1.00 87.81 161 VAL A N 1
ATOM 1204 C CA . VAL A 1 161 ? -0.705 9.984 1.087 1.00 87.81 161 VAL A CA 1
ATOM 1205 C C . VAL A 1 161 ? 0.308 9.854 2.226 1.00 87.81 161 VAL A C 1
ATOM 1207 O O . VAL A 1 161 ? -0.067 9.568 3.362 1.00 87.81 161 VAL A O 1
ATOM 1210 N N . ASN A 1 162 ? 1.581 10.170 1.974 1.00 88.12 162 ASN A N 1
ATOM 1211 C CA . ASN A 1 162 ? 2.620 10.161 3.001 1.00 88.12 162 ASN A CA 1
ATOM 1212 C C . ASN A 1 162 ? 2.341 11.159 4.143 1.00 88.12 162 ASN A C 1
ATOM 1214 O O . ASN A 1 162 ? 2.627 10.859 5.304 1.00 88.12 162 ASN A O 1
ATOM 1218 N N . SER A 1 163 ? 1.756 12.319 3.828 1.00 87.56 163 SER A N 1
ATOM 1219 C CA . SER A 1 163 ? 1.385 13.344 4.810 1.00 87.56 163 SER A CA 1
ATOM 1220 C C . SER A 1 163 ? 0.202 12.930 5.689 1.00 87.56 163 SER A C 1
ATOM 1222 O O . SER A 1 163 ? 0.082 13.399 6.822 1.00 87.56 163 SER A O 1
ATOM 1224 N N . LEU A 1 164 ? -0.658 12.019 5.220 1.00 85.44 164 LEU A N 1
ATOM 1225 C CA . LEU A 1 164 ? -1.754 11.499 6.041 1.00 85.44 164 LEU A CA 1
ATOM 1226 C C . LEU A 1 164 ? -1.201 10.785 7.270 1.00 85.44 164 LEU A C 1
ATOM 1228 O O . LEU A 1 164 ? -1.643 11.066 8.375 1.00 85.44 164 LEU A O 1
ATOM 1232 N N . PHE A 1 165 ? -0.155 9.978 7.104 1.00 83.38 165 PHE A N 1
ATOM 1233 C CA . PHE A 1 165 ? 0.479 9.262 8.210 1.00 83.38 165 PHE A CA 1
ATOM 1234 C C . PHE A 1 165 ? 1.149 10.161 9.248 1.00 83.38 165 PHE A C 1
ATOM 1236 O O . PHE A 1 165 ? 1.282 9.757 10.398 1.00 83.38 165 PHE A O 1
ATOM 1243 N N . THR A 1 166 ? 1.616 11.350 8.855 1.00 76.62 166 THR A N 1
ATOM 1244 C CA . THR A 1 166 ? 2.184 12.329 9.798 1.00 76.62 166 THR A CA 1
ATOM 1245 C C . THR A 1 166 ? 1.106 13.118 10.533 1.00 76.62 166 THR A C 1
ATOM 1247 O O . THR A 1 166 ? 1.353 13.605 11.630 1.00 76.62 166 THR A O 1
ATOM 1250 N N . ASN A 1 167 ? -0.077 13.250 9.925 1.00 69.06 167 ASN A N 1
ATOM 1251 C CA . ASN A 1 167 ? -1.223 13.948 10.506 1.00 69.06 167 ASN A CA 1
ATOM 1252 C C . ASN A 1 167 ? -2.127 13.016 11.332 1.00 69.06 167 ASN A C 1
ATOM 1254 O O . ASN A 1 167 ? -2.851 13.481 12.210 1.00 69.06 167 ASN A O 1
ATOM 1258 N N . THR A 1 168 ? -2.087 11.706 11.081 1.00 68.50 168 THR A N 1
ATOM 1259 C CA . THR A 1 168 ? -2.679 10.682 11.947 1.00 68.50 168 THR A CA 1
ATOM 1260 C C . THR A 1 168 ? -1.712 10.279 13.057 1.00 68.50 168 THR A C 1
ATOM 1262 O O . THR A 1 168 ? -0.503 10.457 12.940 1.00 68.50 168 THR A O 1
ATOM 1265 N N . ASN A 1 169 ? -2.233 9.708 14.144 1.00 70.38 169 ASN A N 1
ATOM 1266 C CA . ASN A 1 169 ? -1.403 9.216 15.243 1.00 70.38 169 ASN A CA 1
ATOM 1267 C C . ASN A 1 169 ? -0.344 8.218 14.717 1.00 70.38 169 ASN A C 1
ATOM 1269 O O . ASN A 1 169 ? -0.685 7.232 14.063 1.00 70.38 169 ASN A O 1
ATOM 1273 N N . ALA A 1 170 ? 0.935 8.496 15.007 1.00 73.00 170 ALA A N 1
ATOM 1274 C CA . ALA A 1 170 ? 2.096 7.788 14.465 1.00 73.00 170 ALA A CA 1
ATOM 1275 C C . ALA A 1 170 ? 2.069 6.270 14.713 1.00 73.00 170 ALA A C 1
ATOM 1277 O O . ALA A 1 170 ? 2.616 5.513 13.911 1.00 73.00 170 ALA A O 1
ATOM 1278 N N . SER A 1 171 ? 1.392 5.816 15.775 1.00 79.81 171 SER A N 1
ATOM 1279 C CA . SER A 1 171 ? 1.215 4.391 16.082 1.00 79.81 171 SER A CA 1
ATOM 1280 C C . SER A 1 171 ? 0.435 3.625 15.007 1.00 79.81 171 SER A C 1
ATOM 1282 O O . SER A 1 171 ? 0.670 2.437 14.834 1.00 79.81 171 SER A O 1
ATOM 1284 N N . PHE A 1 172 ? -0.438 4.294 14.245 1.00 82.25 172 PHE A N 1
ATOM 1285 C CA . PHE A 1 172 ? -1.190 3.698 13.131 1.00 82.25 172 PHE A CA 1
ATOM 1286 C C . PHE A 1 172 ? -0.466 3.833 11.781 1.00 82.25 172 PHE A C 1
ATOM 1288 O O . PHE A 1 172 ? -1.016 3.493 10.737 1.00 82.25 172 PHE A O 1
ATOM 1295 N N . GLY A 1 173 ? 0.753 4.379 11.769 1.00 83.38 173 GLY A N 1
ATOM 1296 C CA . GLY A 1 173 ? 1.482 4.642 10.532 1.00 83.38 173 GLY A CA 1
ATOM 1297 C C . GLY A 1 173 ? 2.205 3.431 9.956 1.00 83.38 173 GLY A C 1
ATOM 1298 O O . GLY A 1 173 ? 2.442 3.387 8.751 1.00 83.38 173 GLY A O 1
ATOM 1299 N N . PHE A 1 174 ? 2.552 2.462 10.798 1.00 87.12 174 PHE A N 1
ATOM 1300 C CA . PHE A 1 174 ? 3.347 1.292 10.438 1.00 87.12 174 PHE A CA 1
ATOM 1301 C C . PHE A 1 174 ? 2.552 0.011 10.664 1.00 87.12 174 PHE A C 1
ATOM 1303 O O . PHE A 1 174 ? 1.597 -0.014 11.445 1.00 87.12 174 PHE A O 1
ATOM 1310 N N . TYR A 1 175 ? 2.956 -1.051 9.972 1.00 86.75 175 TYR A N 1
ATOM 1311 C CA . TYR A 1 175 ? 2.407 -2.377 10.213 1.00 86.75 175 TYR A CA 1
ATOM 1312 C C . TYR A 1 175 ? 2.625 -2.805 11.669 1.00 86.75 175 TYR A C 1
ATOM 1314 O O . TYR A 1 175 ? 3.747 -2.783 12.173 1.00 86.75 175 TYR A O 1
ATOM 1322 N N . ASN A 1 176 ? 1.540 -3.205 12.326 1.00 87.62 176 ASN A N 1
ATOM 1323 C CA . ASN A 1 176 ? 1.550 -3.808 13.649 1.00 87.62 176 ASN A CA 1
ATOM 1324 C C . ASN A 1 176 ? 0.353 -4.762 13.738 1.00 87.62 176 ASN A C 1
ATOM 1326 O O . ASN A 1 176 ? -0.796 -4.314 13.747 1.00 87.62 176 ASN A O 1
ATOM 1330 N N . ALA A 1 177 ? 0.616 -6.069 13.764 1.00 88.25 177 ALA A N 1
ATOM 1331 C CA . ALA A 1 177 ? -0.428 -7.090 13.736 1.00 88.25 177 ALA A CA 1
ATOM 1332 C C . ALA A 1 177 ? -1.357 -6.995 14.954 1.00 88.25 177 ALA A C 1
ATOM 1334 O O . ALA A 1 177 ? -2.579 -7.055 14.816 1.00 88.25 177 ALA A O 1
ATOM 1335 N N . THR A 1 178 ? -0.787 -6.779 16.141 1.00 88.94 178 THR A N 1
ATOM 1336 C CA . THR A 1 178 ? -1.532 -6.638 17.396 1.00 88.94 178 THR A CA 1
ATOM 1337 C C . THR A 1 178 ? -2.515 -5.463 17.343 1.00 88.94 178 THR A C 1
ATOM 1339 O O . THR A 1 178 ? -3.694 -5.617 17.672 1.00 88.94 178 THR A O 1
ATOM 1342 N N . LEU A 1 179 ? -2.069 -4.298 16.868 1.00 88.50 179 LEU A N 1
ATOM 1343 C CA . LEU A 1 179 ? -2.892 -3.094 16.748 1.00 88.50 179 LEU A CA 1
ATOM 1344 C C . LEU A 1 179 ? -3.924 -3.202 15.616 1.00 88.50 179 LEU A C 1
ATOM 1346 O O . LEU A 1 179 ? -5.061 -2.757 15.785 1.00 88.50 179 LEU A O 1
ATOM 1350 N N . LEU A 1 180 ? -3.578 -3.831 14.489 1.00 89.75 180 LEU A N 1
ATOM 1351 C CA . LEU A 1 180 ? -4.525 -4.133 13.406 1.00 89.75 180 LEU A CA 1
ATOM 1352 C C . LEU A 1 180 ? -5.630 -5.085 13.873 1.00 89.75 180 LEU A C 1
ATOM 1354 O O . LEU A 1 180 ? -6.802 -4.865 13.573 1.00 89.75 180 LEU A O 1
ATOM 1358 N N . ASN A 1 181 ? -5.290 -6.109 14.654 1.00 90.69 181 ASN A N 1
ATOM 1359 C CA . ASN A 1 181 ? -6.270 -7.031 15.230 1.00 90.69 181 ASN A CA 1
ATOM 1360 C C . ASN A 1 181 ? -7.171 -6.318 16.251 1.00 90.69 181 ASN A C 1
ATOM 1362 O O . ASN A 1 181 ? -8.393 -6.468 16.206 1.00 90.69 181 ASN A O 1
ATOM 1366 N N . ALA A 1 182 ? -6.590 -5.487 17.122 1.00 89.50 182 ALA A N 1
ATOM 1367 C CA . ALA A 1 182 ? -7.337 -4.703 18.108 1.00 89.50 182 ALA A CA 1
ATOM 1368 C C . ALA A 1 182 ? -8.274 -3.659 17.470 1.00 89.50 182 ALA A C 1
ATOM 1370 O O . ALA A 1 182 ? -9.304 -3.325 18.048 1.00 89.50 182 ALA A O 1
ATOM 1371 N N . SER A 1 183 ? -7.937 -3.155 16.280 1.00 88.44 183 SER A N 1
ATOM 1372 C CA . SER A 1 183 ? -8.727 -2.161 15.536 1.00 88.44 183 SER A CA 1
ATOM 1373 C C . SER A 1 183 ? -9.569 -2.754 14.398 1.00 88.44 183 SER A C 1
ATOM 1375 O O . SER A 1 183 ? -10.134 -2.004 13.600 1.00 88.44 183 SER A O 1
ATOM 1377 N N . SER A 1 184 ? -9.697 -4.082 14.337 1.00 89.44 184 SER A N 1
ATOM 1378 C CA . SER A 1 184 ? -10.413 -4.816 13.283 1.00 89.44 184 SER A CA 1
ATOM 1379 C C . SER A 1 184 ? -11.850 -4.331 13.065 1.00 89.44 184 SER A C 1
ATOM 1381 O O . SER A 1 184 ? -12.259 -4.096 11.924 1.00 89.44 184 SER A O 1
ATOM 1383 N N . ASP A 1 185 ? -12.594 -4.095 14.147 1.00 87.25 185 ASP A N 1
ATOM 1384 C CA . ASP A 1 185 ? -13.965 -3.578 14.090 1.00 87.25 185 ASP A CA 1
ATOM 1385 C C . ASP A 1 185 ? -14.020 -2.162 13.506 1.00 87.25 185 ASP A C 1
ATOM 1387 O O . ASP A 1 185 ? -14.879 -1.859 12.676 1.00 87.25 185 ASP A O 1
ATOM 1391 N N . ALA A 1 186 ? -13.084 -1.292 13.899 1.00 86.00 186 ALA A N 1
ATOM 1392 C CA . ALA A 1 186 ? -13.015 0.074 13.390 1.00 86.00 186 ALA A CA 1
ATOM 1393 C C . ALA A 1 186 ? -12.670 0.090 11.894 1.00 86.00 186 ALA A C 1
ATOM 1395 O O . ALA A 1 186 ? -13.307 0.812 11.128 1.00 86.00 186 ALA A O 1
ATOM 1396 N N . VAL A 1 187 ? -11.713 -0.738 11.463 1.00 87.88 187 VAL A N 1
ATOM 1397 C CA . VAL A 1 187 ? -11.345 -0.898 10.046 1.00 87.88 187 VAL A CA 1
ATOM 1398 C C . VAL A 1 187 ? -12.545 -1.395 9.239 1.00 87.88 187 VAL A C 1
ATOM 1400 O O . VAL A 1 187 ? -12.922 -0.763 8.253 1.00 87.88 187 VAL A O 1
ATOM 1403 N N . SER A 1 188 ? -13.208 -2.456 9.701 1.00 87.69 188 SER A N 1
ATOM 1404 C CA . SER A 1 188 ? -14.363 -3.055 9.018 1.00 87.69 188 SER A CA 1
ATOM 1405 C C . SER A 1 188 ? -15.533 -2.076 8.890 1.00 87.69 188 SER A C 1
ATOM 1407 O O . SER A 1 188 ? -16.108 -1.921 7.814 1.00 87.69 188 SER A O 1
ATOM 1409 N N . GLN A 1 189 ? -15.855 -1.347 9.964 1.00 85.19 189 GLN A N 1
ATOM 1410 C CA . GLN A 1 189 ? -16.909 -0.330 9.943 1.00 85.19 189 GLN A CA 1
ATOM 1411 C C . GLN A 1 189 ? -16.606 0.779 8.933 1.00 85.19 189 GLN A C 1
ATOM 1413 O O . GLN A 1 189 ? -17.493 1.185 8.178 1.00 85.19 189 GLN A O 1
ATOM 1418 N N . ARG A 1 190 ? -15.356 1.247 8.870 1.00 81.06 190 ARG A N 1
ATOM 1419 C CA . ARG A 1 190 ? -14.972 2.307 7.935 1.00 81.06 190 ARG A CA 1
ATOM 1420 C C . ARG A 1 190 ? -14.975 1.860 6.479 1.00 81.06 190 ARG A C 1
ATOM 1422 O O . ARG A 1 190 ? -15.385 2.655 5.639 1.00 81.06 190 ARG A O 1
ATOM 1429 N N . ILE A 1 191 ? -14.590 0.616 6.194 1.00 83.75 191 ILE A N 1
ATOM 1430 C CA . ILE A 1 191 ? -14.718 0.024 4.852 1.00 83.75 191 ILE A CA 1
ATOM 1431 C C . ILE A 1 191 ? -16.191 0.028 4.417 1.00 83.75 191 ILE A C 1
ATOM 1433 O O . ILE A 1 191 ? -16.518 0.452 3.317 1.00 83.75 191 ILE A O 1
ATOM 1437 N N . THR A 1 192 ? -17.116 -0.316 5.317 1.00 81.69 192 THR A N 1
ATOM 1438 C CA . THR A 1 192 ? -18.565 -0.258 5.028 1.00 81.69 192 THR A CA 1
ATOM 1439 C C . THR A 1 192 ? -19.163 1.161 5.006 1.00 81.69 192 THR A C 1
ATOM 1441 O O . THR A 1 192 ? -20.375 1.323 4.871 1.00 81.69 192 THR A O 1
ATOM 1444 N N . GLY A 1 193 ? -18.340 2.206 5.138 1.00 71.69 193 GLY A N 1
ATOM 1445 C CA . GLY A 1 193 ? -18.768 3.604 5.064 1.00 71.69 193 GLY A CA 1
ATOM 1446 C C . GLY A 1 193 ? -19.339 4.184 6.362 1.00 71.69 193 GLY A C 1
ATOM 1447 O O . GLY A 1 193 ? -19.927 5.270 6.334 1.00 71.69 193 GLY A O 1
ATOM 1448 N N . HIS A 1 194 ? -19.170 3.503 7.502 1.00 66.25 194 HIS A N 1
ATOM 1449 C CA . HIS A 1 194 ? -19.506 4.049 8.816 1.00 66.25 194 HIS A CA 1
ATOM 1450 C C . HIS A 1 194 ? -18.396 4.969 9.346 1.00 66.25 194 HIS A C 1
ATOM 1452 O O . HIS A 1 194 ? -17.202 4.736 9.155 1.00 66.25 194 HIS A O 1
ATOM 1458 N N . ASN A 1 195 ? -18.792 6.023 10.062 1.00 66.38 195 ASN A N 1
ATOM 1459 C CA . ASN A 1 195 ? -17.845 6.927 10.707 1.00 66.38 195 ASN A CA 1
ATOM 1460 C C . ASN A 1 195 ? -17.214 6.240 11.922 1.00 66.38 195 ASN A C 1
ATOM 1462 O O . ASN A 1 195 ? -17.929 5.820 12.835 1.00 66.38 195 ASN A O 1
ATOM 1466 N N . ALA A 1 196 ? -15.882 6.182 11.966 1.00 61.31 196 ALA A N 1
ATOM 1467 C CA . ALA A 1 196 ? -15.184 5.757 13.171 1.00 61.31 196 ALA A CA 1
ATOM 1468 C C . ALA A 1 196 ? -15.424 6.779 14.288 1.00 61.31 196 ALA A C 1
ATOM 1470 O O . ALA A 1 196 ? -15.246 7.983 14.101 1.00 61.31 196 ALA A O 1
ATOM 1471 N N . ARG A 1 197 ? -15.833 6.289 15.460 1.00 65.06 197 ARG A N 1
ATOM 1472 C CA . ARG A 1 197 ? -16.028 7.113 16.664 1.00 65.06 197 ARG A CA 1
ATOM 1473 C C . ARG A 1 197 ? -14.711 7.461 17.362 1.00 65.06 197 ARG A C 1
ATOM 1475 O O . ARG A 1 197 ? -14.717 8.279 18.276 1.00 65.06 197 ARG A O 1
ATOM 1482 N N . GLU A 1 198 ? -13.604 6.867 16.919 1.00 72.00 198 GLU A N 1
ATOM 1483 C CA . GLU A 1 198 ? -12.291 6.937 17.554 1.00 72.00 198 GLU A CA 1
ATOM 1484 C C . GLU A 1 198 ? -11.164 7.060 16.506 1.00 72.00 198 GLU A C 1
ATOM 1486 O O . GLU A 1 198 ? -11.352 6.662 15.346 1.00 72.00 198 GLU A O 1
ATOM 1491 N N . PRO A 1 199 ? -9.986 7.599 16.886 1.00 76.56 199 PRO A N 1
ATOM 1492 C CA . PRO A 1 199 ? -8.797 7.591 16.039 1.00 76.56 199 PRO A CA 1
ATOM 1493 C C . PRO A 1 199 ? -8.449 6.169 15.579 1.00 76.56 199 PRO A C 1
ATOM 1495 O O . PRO A 1 199 ? -8.377 5.249 16.387 1.00 76.56 199 PRO A O 1
ATOM 1498 N N . SER A 1 200 ? -8.228 5.993 14.279 1.00 83.31 200 SER A N 1
ATOM 1499 C CA . SER A 1 200 ? -7.960 4.691 13.656 1.00 83.31 200 SER A CA 1
ATOM 1500 C C . SER A 1 200 ? -7.009 4.836 12.467 1.00 83.31 200 SER A C 1
ATOM 1502 O O . SER A 1 200 ? -6.610 5.952 12.114 1.00 83.31 200 SER A O 1
ATOM 1504 N N . TYR A 1 201 ? -6.652 3.705 11.853 1.00 87.88 201 TYR A N 1
ATOM 1505 C CA . TYR A 1 201 ? -5.883 3.660 10.613 1.00 87.88 201 TYR A CA 1
ATOM 1506 C C . TYR A 1 201 ? -6.510 4.523 9.506 1.00 87.88 201 TYR A C 1
ATOM 1508 O O . TYR A 1 201 ? -7.735 4.673 9.394 1.00 87.88 201 TYR A O 1
ATOM 1516 N N . VAL A 1 202 ? -5.645 5.066 8.645 1.00 89.75 202 VAL A N 1
ATOM 1517 C CA . VAL A 1 202 ? -6.071 5.566 7.336 1.00 89.75 202 VAL A CA 1
ATOM 1518 C C . VAL A 1 202 ? -6.630 4.372 6.572 1.00 89.75 202 VAL A C 1
ATOM 1520 O O . VAL A 1 202 ? -5.987 3.332 6.508 1.00 89.75 202 VAL A O 1
ATOM 1523 N N . ILE A 1 203 ? -7.827 4.504 6.019 1.00 90.69 203 ILE A N 1
ATOM 1524 C CA . ILE A 1 203 ? -8.445 3.459 5.206 1.00 90.69 203 ILE A CA 1
ATOM 1525 C C . ILE A 1 203 ? -8.227 3.827 3.753 1.00 90.69 203 ILE A C 1
ATOM 1527 O O . ILE A 1 203 ? -8.461 4.977 3.376 1.00 90.69 203 ILE A O 1
ATOM 1531 N N . ALA A 1 204 ? -7.769 2.867 2.964 1.00 91.62 204 ALA A N 1
ATOM 1532 C CA . ALA A 1 204 ? -7.629 3.007 1.530 1.00 91.62 204 ALA A CA 1
ATOM 1533 C C . ALA A 1 204 ? -8.542 2.008 0.821 1.00 91.62 204 ALA A C 1
ATOM 1535 O O . ALA A 1 204 ? -8.656 0.855 1.235 1.00 91.62 204 ALA A O 1
ATOM 1536 N N . THR A 1 205 ? -9.147 2.477 -0.261 1.00 91.19 205 THR A N 1
ATOM 1537 C CA . THR A 1 205 ? -9.848 1.670 -1.250 1.00 91.19 205 THR A CA 1
ATOM 1538 C C . THR A 1 205 ? -9.136 1.882 -2.578 1.00 91.19 205 THR A C 1
ATOM 1540 O O . THR A 1 205 ? -9.121 3.000 -3.095 1.00 91.19 205 THR A O 1
ATOM 1543 N N . LEU A 1 206 ? -8.508 0.836 -3.100 1.00 90.25 206 LEU A N 1
ATOM 1544 C CA . LEU A 1 206 ? -7.879 0.797 -4.415 1.00 90.25 206 LEU A CA 1
ATOM 1545 C C . LEU A 1 206 ? -8.865 0.166 -5.390 1.00 90.25 206 LEU A C 1
ATOM 1547 O O . LEU A 1 206 ? -9.426 -0.891 -5.113 1.00 90.25 206 LEU A O 1
ATOM 1551 N N . GLN A 1 207 ? -9.086 0.820 -6.523 1.00 89.38 207 GLN A N 1
ATOM 1552 C CA . GLN A 1 207 ? -9.994 0.328 -7.546 1.00 89.38 207 GLN A CA 1
ATOM 1553 C C . GLN A 1 207 ? -9.284 0.306 -8.898 1.00 89.38 207 GLN A C 1
ATOM 1555 O O . GLN A 1 207 ? -8.844 1.341 -9.398 1.00 89.38 207 GLN A O 1
ATOM 1560 N N . ALA A 1 208 ? -9.195 -0.872 -9.507 1.00 85.31 208 ALA A N 1
ATOM 1561 C CA . ALA A 1 208 ? -8.714 -1.034 -10.874 1.00 85.31 208 ALA A CA 1
ATOM 1562 C C . ALA A 1 208 ? -9.750 -0.523 -11.896 1.00 85.31 208 ALA A C 1
ATOM 1564 O O . ALA A 1 208 ? -10.955 -0.624 -11.657 1.00 85.31 208 ALA A O 1
ATOM 1565 N N . GLU A 1 209 ? -9.332 -0.040 -13.076 1.00 81.44 209 GLU A N 1
ATOM 1566 C CA . GLU A 1 209 ? -10.281 0.456 -14.101 1.00 81.44 209 GLU A CA 1
ATOM 1567 C C . GLU A 1 209 ? -11.319 -0.605 -14.523 1.00 81.44 209 GLU A C 1
ATOM 1569 O O . GLU A 1 209 ? -12.474 -0.289 -14.828 1.00 81.44 209 GLU A O 1
ATOM 1574 N N . ASN A 1 210 ? -10.920 -1.878 -14.512 1.00 71.31 210 ASN A N 1
ATOM 1575 C CA . ASN A 1 210 ? -11.771 -3.010 -14.880 1.00 71.31 210 ASN A CA 1
ATOM 1576 C C . ASN A 1 210 ? -12.480 -3.657 -13.679 1.00 71.31 210 ASN A C 1
ATOM 1578 O O . ASN A 1 210 ? -12.946 -4.793 -13.785 1.00 71.31 210 ASN A O 1
ATOM 1582 N N . ALA A 1 211 ? -12.569 -2.959 -12.543 1.00 72.75 211 ALA A N 1
ATOM 1583 C CA . ALA A 1 211 ? -13.254 -3.468 -11.367 1.00 72.75 211 ALA A CA 1
ATOM 1584 C C . ALA A 1 211 ? -14.726 -3.792 -11.664 1.00 72.75 211 ALA A C 1
ATOM 1586 O O . ALA A 1 211 ? -15.472 -3.002 -12.247 1.00 72.75 211 ALA A O 1
ATOM 1587 N N . SER A 1 212 ? -15.156 -4.969 -11.219 1.00 67.19 212 SER A N 1
ATOM 1588 C CA . SER A 1 212 ? -16.543 -5.440 -11.333 1.00 67.19 212 SER A CA 1
ATOM 1589 C C . SER A 1 212 ? -17.425 -4.977 -10.167 1.00 67.19 212 SER A C 1
ATOM 1591 O O . SER A 1 212 ? -18.649 -5.107 -10.221 1.00 67.19 212 SER A O 1
ATOM 1593 N N . GLN A 1 213 ? -16.805 -4.423 -9.122 1.00 62.94 213 GLN A N 1
ATOM 1594 C CA . GLN A 1 213 ? -17.446 -3.920 -7.910 1.00 62.94 213 GLN A CA 1
ATOM 1595 C C . GLN A 1 213 ? -17.235 -2.407 -7.774 1.00 62.94 213 GLN A C 1
ATOM 1597 O O . GLN A 1 213 ? -16.230 -1.858 -8.224 1.00 62.94 213 GLN A O 1
ATOM 1602 N N . VAL A 1 214 ? -18.215 -1.734 -7.168 1.00 63.12 214 VAL A N 1
ATOM 1603 C CA . VAL A 1 214 ? -18.191 -0.288 -6.908 1.00 63.12 214 VAL A CA 1
ATOM 1604 C C . VAL A 1 214 ? -17.919 -0.070 -5.415 1.00 63.12 214 VAL A C 1
ATOM 1606 O O . VAL A 1 214 ? -18.602 -0.709 -4.610 1.00 63.12 214 VAL A O 1
ATOM 1609 N N . PRO A 1 215 ? -16.982 0.822 -5.037 1.00 62.41 215 PRO A N 1
ATOM 1610 C CA . PRO A 1 215 ? -16.700 1.152 -3.641 1.00 62.41 215 PRO A CA 1
ATOM 1611 C C . PRO A 1 215 ? -17.946 1.602 -2.870 1.00 62.41 215 PRO A C 1
ATOM 1613 O O . PRO A 1 215 ? -18.768 2.369 -3.387 1.00 62.41 215 PRO A O 1
ATOM 1616 N N . ALA A 1 216 ? -18.057 1.200 -1.603 1.00 61.09 216 ALA A N 1
ATOM 1617 C CA . ALA A 1 216 ? -19.023 1.796 -0.688 1.00 61.09 216 ALA A CA 1
ATOM 1618 C C . ALA A 1 216 ? -18.523 3.192 -0.278 1.00 61.09 216 ALA A C 1
ATOM 1620 O O . ALA A 1 216 ? -17.560 3.339 0.467 1.00 61.09 216 ALA A O 1
ATOM 1621 N N . LEU A 1 217 ? -19.161 4.249 -0.783 1.00 57.34 217 LEU A N 1
ATOM 1622 C CA . LEU A 1 217 ? -18.775 5.619 -0.436 1.00 57.34 217 LEU A CA 1
ATOM 1623 C C . LEU A 1 217 ? -19.070 5.916 1.051 1.00 57.34 217 LEU A C 1
ATOM 1625 O O . LEU A 1 217 ? -20.171 5.604 1.528 1.00 57.34 217 LEU A O 1
ATOM 1629 N N . PRO A 1 218 ? -18.146 6.575 1.780 1.00 46.00 218 PRO A N 1
ATOM 1630 C CA . PRO A 1 218 ? -18.384 6.963 3.164 1.00 46.00 218 PRO A CA 1
ATOM 1631 C C . PRO A 1 218 ? -19.574 7.928 3.250 1.00 46.00 218 PRO A C 1
ATOM 1633 O O . PRO A 1 218 ? -19.573 8.992 2.632 1.00 46.00 218 PRO A O 1
ATOM 1636 N N . GLY A 1 219 ? -20.607 7.542 4.011 1.00 47.16 219 GLY A N 1
ATOM 1637 C CA . GLY A 1 219 ? -21.832 8.332 4.208 1.00 47.16 219 GLY A CA 1
ATOM 1638 C C . GLY A 1 219 ? -23.110 7.798 3.546 1.00 47.16 219 GLY A C 1
ATOM 1639 O O . GLY A 1 219 ? -24.177 8.384 3.751 1.00 47.16 219 GLY A O 1
ATOM 1640 N N . SER A 1 220 ? -23.071 6.677 2.818 1.00 41.66 220 SER A N 1
ATOM 1641 C CA . SER A 1 220 ? -24.291 6.050 2.284 1.00 41.66 220 SER A CA 1
ATOM 1642 C C . SER A 1 220 ? -25.049 5.269 3.368 1.00 41.66 220 SER A C 1
ATOM 1644 O O . SER A 1 220 ? -24.998 4.043 3.450 1.00 41.66 220 SER A O 1
ATOM 1646 N N . SER A 1 221 ? -25.793 5.989 4.208 1.00 38.38 221 SER A N 1
ATOM 1647 C CA . SER A 1 221 ? -26.776 5.406 5.130 1.00 38.38 221 SER A CA 1
ATOM 1648 C C . SER A 1 221 ? -28.005 4.884 4.369 1.00 38.38 221 SER A C 1
ATOM 1650 O O . SER A 1 221 ? -29.061 5.509 4.308 1.00 38.38 221 SER A O 1
ATOM 1652 N N . GLY A 1 222 ? -27.881 3.695 3.783 1.00 35.88 222 GLY A N 1
ATOM 1653 C CA . GLY A 1 222 ? -29.017 2.924 3.282 1.00 35.88 222 GLY A CA 1
ATOM 1654 C C . GLY A 1 222 ? -29.795 2.305 4.441 1.00 35.88 222 GLY A C 1
ATOM 1655 O O . GLY A 1 222 ? -29.662 1.114 4.711 1.00 35.88 222 GLY A O 1
ATOM 1656 N N . ASN A 1 223 ? -30.594 3.105 5.151 1.00 32.94 223 ASN A N 1
ATOM 1657 C CA . ASN A 1 223 ? -31.503 2.613 6.184 1.00 32.94 223 ASN A CA 1
ATOM 1658 C C . ASN A 1 223 ? -32.612 1.769 5.532 1.00 32.94 223 ASN A C 1
ATOM 1660 O O . ASN A 1 223 ? -33.671 2.280 5.174 1.00 32.94 223 ASN A O 1
ATOM 1664 N N . SER A 1 224 ? -32.368 0.471 5.361 1.00 33.06 224 SER A N 1
ATOM 1665 C CA . SER A 1 224 ? -33.387 -0.477 4.906 1.00 33.06 224 SER A CA 1
ATOM 1666 C C . SER A 1 224 ? -34.295 -0.819 6.082 1.00 33.06 224 SER A C 1
ATOM 1668 O O . SER A 1 224 ? -34.127 -1.833 6.754 1.00 33.06 224 SER A O 1
ATOM 1670 N N . THR A 1 225 ? -35.249 0.065 6.369 1.00 32.75 225 THR A N 1
ATOM 1671 C CA . THR A 1 225 ? -36.368 -0.275 7.248 1.00 32.75 225 THR A CA 1
ATOM 1672 C C . THR A 1 225 ? -37.252 -1.268 6.501 1.00 32.75 225 THR A C 1
ATOM 1674 O O . THR A 1 225 ? -37.699 -1.002 5.386 1.00 32.75 225 THR A O 1
ATOM 1677 N N . ALA A 1 226 ? -37.462 -2.436 7.103 1.00 42.47 226 ALA A N 1
ATOM 1678 C CA . ALA A 1 226 ? -38.316 -3.486 6.576 1.00 42.47 226 ALA A CA 1
ATOM 1679 C C . ALA A 1 226 ? -39.744 -2.956 6.349 1.00 42.47 226 ALA A C 1
ATOM 1681 O O . ALA A 1 226 ? -40.454 -2.632 7.299 1.00 42.47 226 ALA A O 1
ATOM 1682 N N . GLY A 1 227 ? -40.144 -2.874 5.080 1.00 31.61 227 GLY A N 1
ATOM 1683 C CA . GLY A 1 227 ? -41.496 -2.555 4.637 1.00 31.61 227 GLY A CA 1
ATOM 1684 C C . GLY A 1 227 ? -42.021 -3.673 3.744 1.00 31.61 227 GLY A C 1
ATOM 1685 O O . GLY A 1 227 ? -41.586 -3.851 2.610 1.00 31.61 227 GLY A O 1
ATOM 1686 N N . THR A 1 228 ? -42.940 -4.455 4.290 1.00 37.19 228 THR A N 1
ATOM 1687 C CA . THR A 1 228 ? -43.742 -5.481 3.625 1.00 37.19 228 THR A CA 1
ATOM 1688 C C . THR A 1 228 ? -44.628 -4.853 2.540 1.00 37.19 228 THR A C 1
ATOM 1690 O O . THR A 1 228 ? -45.429 -3.979 2.853 1.00 37.19 228 THR A O 1
ATOM 1693 N N . GLY A 1 229 ? -44.562 -5.338 1.290 1.00 31.66 229 GLY A N 1
ATOM 1694 C CA . GLY A 1 229 ? -45.643 -5.132 0.311 1.00 31.66 229 GLY A CA 1
ATOM 1695 C C . GLY A 1 229 ? -45.246 -4.894 -1.153 1.00 31.66 229 GLY A C 1
ATOM 1696 O O . GLY A 1 229 ? -44.760 -3.831 -1.505 1.00 31.66 229 GLY A O 1
ATOM 1697 N N . ALA A 1 230 ? -45.598 -5.875 -1.994 1.00 35.38 230 ALA A N 1
ATOM 1698 C CA . ALA A 1 230 ? -46.027 -5.771 -3.398 1.00 35.38 230 ALA A CA 1
ATOM 1699 C C . ALA A 1 230 ? -45.065 -5.241 -4.498 1.00 35.38 230 ALA A C 1
ATOM 1701 O O . ALA A 1 230 ? -44.909 -4.049 -4.717 1.00 35.38 230 ALA A O 1
ATOM 1702 N N . GLY A 1 231 ? -44.566 -6.193 -5.302 1.00 40.31 231 GLY A N 1
ATOM 1703 C CA . GLY A 1 231 ? -44.525 -6.156 -6.776 1.00 40.31 231 GLY A CA 1
ATOM 1704 C C . GLY A 1 231 ? -43.935 -4.931 -7.489 1.00 40.31 231 GLY A C 1
ATOM 1705 O O . GLY A 1 231 ? -44.661 -4.015 -7.855 1.00 40.31 231 GLY A O 1
ATOM 1706 N N . GLY A 1 232 ? -42.654 -4.999 -7.865 1.00 31.42 232 GLY A N 1
ATOM 1707 C CA . GLY A 1 232 ? -42.043 -4.054 -8.806 1.00 31.42 232 GLY A CA 1
ATOM 1708 C C . GLY A 1 232 ? -40.702 -4.556 -9.343 1.00 31.42 232 GLY A C 1
ATOM 1709 O O . GLY A 1 232 ? -39.860 -5.014 -8.581 1.00 31.42 232 GLY A O 1
ATOM 1710 N N . ARG A 1 233 ? -40.536 -4.520 -10.671 1.00 31.22 233 ARG A N 1
ATOM 1711 C CA . ARG A 1 233 ? -39.378 -4.996 -11.457 1.00 31.22 233 ARG A CA 1
ATOM 1712 C C . ARG A 1 233 ? -38.022 -4.624 -10.840 1.00 31.22 233 ARG A C 1
ATOM 1714 O O . ARG A 1 233 ? -37.754 -3.454 -10.593 1.00 31.22 233 ARG A O 1
ATOM 1721 N N . ARG A 1 234 ? -37.128 -5.617 -10.727 1.00 32.88 234 ARG A N 1
ATOM 1722 C CA . ARG A 1 234 ? -35.689 -5.401 -10.521 1.00 32.88 234 ARG A CA 1
ATOM 1723 C C . ARG A 1 234 ? -35.141 -4.627 -11.722 1.00 32.88 234 ARG A C 1
ATOM 1725 O O . ARG A 1 234 ? -35.140 -5.153 -12.833 1.00 32.88 234 ARG A O 1
ATOM 1732 N N . ILE A 1 235 ? -34.689 -3.396 -11.508 1.00 34.31 235 ILE A N 1
ATOM 1733 C CA . ILE A 1 235 ? -33.803 -2.714 -12.451 1.00 34.31 235 ILE A CA 1
ATOM 1734 C C . ILE A 1 235 ? -32.384 -3.029 -11.983 1.00 34.31 235 ILE A C 1
ATOM 1736 O O . ILE A 1 235 ? -31.917 -2.476 -10.992 1.00 34.31 235 ILE A O 1
ATOM 1740 N N . SER A 1 236 ? -31.717 -3.959 -12.672 1.00 33.78 236 SER A N 1
ATOM 1741 C CA . SER A 1 236 ? -30.256 -4.025 -12.654 1.00 33.78 236 SER A CA 1
ATOM 1742 C C . SER A 1 236 ? -29.742 -2.710 -13.228 1.00 33.78 236 SER A C 1
ATOM 1744 O O . SER A 1 236 ? -29.929 -2.441 -14.413 1.00 33.78 236 SER A O 1
ATOM 1746 N N . ALA A 1 237 ? -29.121 -1.882 -12.394 1.00 34.72 237 ALA A N 1
ATOM 1747 C CA . ALA A 1 237 ? -28.363 -0.736 -12.864 1.00 34.72 237 ALA A CA 1
ATOM 1748 C C . ALA A 1 237 ? -27.057 -1.253 -13.486 1.00 34.72 237 ALA A C 1
ATOM 1750 O O . ALA A 1 237 ? -26.053 -1.444 -12.808 1.00 34.72 237 ALA A O 1
ATOM 1751 N N . SER A 1 238 ? -27.092 -1.535 -14.786 1.00 30.94 238 SER A N 1
ATOM 1752 C CA . SER A 1 238 ? -25.893 -1.600 -15.615 1.00 30.94 238 SER A CA 1
ATOM 1753 C C . SER A 1 238 ? -25.273 -0.204 -15.648 1.00 30.94 238 SER A C 1
ATOM 1755 O O . SER A 1 238 ? -25.906 0.736 -16.136 1.00 30.94 238 SER A O 1
ATOM 1757 N N . ALA A 1 239 ? -24.066 -0.059 -15.106 1.00 38.81 239 ALA A N 1
ATOM 1758 C CA . ALA A 1 239 ? -23.309 1.184 -15.134 1.00 38.81 239 ALA A CA 1
ATOM 1759 C C . ALA A 1 239 ? -23.025 1.597 -16.591 1.00 38.81 239 ALA A C 1
ATOM 1761 O O . ALA A 1 239 ? -22.144 1.062 -17.259 1.00 38.81 239 ALA A O 1
ATOM 1762 N N . SER A 1 240 ? -23.812 2.546 -17.095 1.00 30.80 240 SER A N 1
ATOM 1763 C CA . SER A 1 240 ? -23.575 3.239 -18.358 1.00 30.80 240 SER A CA 1
ATOM 1764 C C . SER A 1 240 ? -22.551 4.347 -18.115 1.00 30.80 240 SER A C 1
ATOM 1766 O O . SER A 1 240 ? -22.866 5.352 -17.478 1.00 30.80 240 SER A O 1
ATOM 1768 N N . ARG A 1 241 ? -21.330 4.161 -18.629 1.00 38.16 241 ARG A N 1
ATOM 1769 C CA . ARG A 1 241 ? -20.254 5.163 -18.642 1.00 38.16 241 ARG A CA 1
ATOM 1770 C C . ARG A 1 241 ? -20.706 6.395 -19.446 1.00 38.16 241 ARG A C 1
ATOM 1772 O O . ARG A 1 241 ? -20.930 6.291 -20.648 1.00 38.16 241 ARG A O 1
ATOM 1779 N N . ILE A 1 242 ? -20.820 7.562 -18.806 1.00 36.06 242 ILE A N 1
ATOM 1780 C CA . ILE A 1 242 ? -20.854 8.857 -19.506 1.00 36.06 242 ILE A CA 1
ATOM 1781 C C . ILE A 1 242 ? -19.424 9.391 -19.515 1.00 36.06 242 ILE A C 1
ATOM 1783 O O . ILE A 1 242 ? -18.967 10.024 -18.566 1.00 36.06 242 ILE A O 1
ATOM 1787 N N . SER A 1 243 ? -18.710 9.104 -20.600 1.00 33.69 243 SER A N 1
ATOM 1788 C CA . SER A 1 243 ? -17.467 9.782 -20.953 1.00 33.69 243 SER A CA 1
ATOM 1789 C C . SER A 1 243 ? -17.804 11.217 -21.359 1.00 33.69 243 SER A C 1
ATOM 1791 O O . SER A 1 243 ? -18.374 11.444 -22.426 1.00 33.69 243 SER A O 1
ATOM 1793 N N . GLN A 1 244 ? -17.477 12.202 -20.522 1.00 37.44 244 GLN A N 1
ATOM 1794 C CA . GLN A 1 244 ? -17.494 13.599 -20.955 1.00 37.44 244 GLN A CA 1
ATOM 1795 C C . GLN A 1 244 ? -16.253 13.857 -21.817 1.00 37.44 244 GLN A C 1
ATOM 1797 O O . GLN A 1 244 ? -15.160 14.092 -21.310 1.00 37.44 244 GLN A O 1
ATOM 1802 N N . ALA A 1 245 ? -16.427 13.781 -23.136 1.00 34.75 245 ALA A N 1
ATOM 1803 C CA . ALA A 1 245 ? -15.475 14.320 -24.094 1.00 34.75 245 ALA A CA 1
ATOM 1804 C C . ALA A 1 245 ? -15.607 15.850 -24.099 1.00 34.75 245 ALA A C 1
ATOM 1806 O O . ALA A 1 245 ? -16.618 16.396 -24.542 1.00 34.75 245 ALA A O 1
ATOM 1807 N N . LEU A 1 246 ? -14.591 16.549 -23.592 1.00 35.31 246 LEU A N 1
ATOM 1808 C CA . LEU A 1 246 ? -14.507 18.003 -23.673 1.00 35.31 246 LEU A CA 1
ATOM 1809 C C . LEU A 1 246 ? -14.058 18.374 -25.095 1.00 35.31 246 LEU A C 1
ATOM 1811 O O . LEU A 1 246 ? -12.875 18.349 -25.425 1.00 35.31 246 LEU A O 1
ATOM 1815 N N . VAL A 1 247 ? -15.030 18.640 -25.969 1.00 41.19 247 VAL A N 1
ATOM 1816 C CA . VAL A 1 247 ? -14.793 19.130 -27.332 1.00 41.19 247 VAL A CA 1
ATOM 1817 C C . VAL A 1 247 ? -14.395 20.604 -27.244 1.00 41.19 247 VAL A C 1
ATOM 1819 O O . VAL A 1 247 ? -15.234 21.465 -26.987 1.00 41.19 247 VAL A O 1
ATOM 1822 N N . PHE A 1 248 ? -13.116 20.911 -27.468 1.00 42.72 248 PHE A N 1
ATOM 1823 C CA . PHE A 1 248 ? -12.672 22.283 -27.715 1.00 42.72 248 PHE A CA 1
ATOM 1824 C C . PHE A 1 248 ? -13.155 22.719 -29.106 1.00 42.72 248 PHE A C 1
ATOM 1826 O O . PHE A 1 248 ? -12.550 22.400 -30.128 1.00 42.72 248 PHE A O 1
ATOM 1833 N N . GLY A 1 249 ? -14.293 23.415 -29.137 1.00 35.16 249 GLY A N 1
ATOM 1834 C CA . GLY A 1 249 ? -14.848 24.034 -30.335 1.00 35.16 249 GLY A CA 1
ATOM 1835 C C . GLY A 1 249 ? -14.027 25.250 -30.763 1.00 35.16 249 GLY A C 1
ATOM 1836 O O . GLY A 1 249 ? -14.012 26.275 -30.087 1.00 35.16 249 GLY A O 1
ATOM 1837 N N . LEU A 1 250 ? -13.358 25.111 -31.904 1.00 40.09 250 LEU A N 1
ATOM 1838 C CA . LEU A 1 250 ? -12.676 26.160 -32.653 1.00 40.09 250 LEU A CA 1
ATOM 1839 C C . LEU A 1 250 ? -13.719 27.154 -33.206 1.00 40.09 250 LEU A C 1
ATOM 1841 O O . LEU A 1 250 ? -14.542 26.766 -34.034 1.00 40.09 250 LEU A O 1
ATOM 1845 N N . THR A 1 251 ? -13.692 28.427 -32.804 1.00 43.69 251 THR A N 1
ATOM 1846 C CA . THR A 1 251 ? -14.430 29.494 -33.505 1.00 43.69 251 THR A CA 1
ATOM 1847 C C . THR A 1 251 ? -13.452 30.454 -34.175 1.00 43.69 251 THR A C 1
ATOM 1849 O O . THR A 1 251 ? -12.856 31.333 -33.559 1.00 43.69 251 THR A O 1
ATOM 1852 N N . VAL A 1 252 ? -13.283 30.263 -35.483 1.00 46.59 252 VAL A N 1
ATOM 1853 C CA . VAL A 1 252 ? -12.749 31.275 -36.398 1.00 46.59 252 VAL A CA 1
ATOM 1854 C C . VAL A 1 252 ? -13.908 32.202 -36.754 1.00 46.59 252 VAL A C 1
ATOM 1856 O O . VAL A 1 252 ? -14.858 31.757 -37.392 1.00 46.59 252 VAL A O 1
ATOM 1859 N N . SER A 1 253 ? -13.826 33.479 -36.380 1.00 46.00 253 SER A N 1
ATOM 1860 C CA . SER A 1 253 ? -14.688 34.522 -36.948 1.00 46.00 253 SER A CA 1
ATOM 1861 C C . SER A 1 253 ? -13.846 35.511 -37.741 1.00 46.00 253 SER A C 1
ATOM 1863 O O . SER A 1 253 ? -13.136 36.353 -37.197 1.00 46.00 253 SER A O 1
ATOM 1865 N N . LEU A 1 254 ? -13.955 35.353 -39.057 1.00 43.06 254 LEU A N 1
ATOM 1866 C CA . LEU A 1 254 ? -13.620 36.315 -40.095 1.00 43.06 254 LEU A CA 1
ATOM 1867 C C . LEU A 1 254 ? -14.510 37.560 -39.911 1.00 43.06 254 LEU A C 1
ATOM 1869 O O . LEU A 1 254 ? -15.733 37.435 -39.947 1.00 43.06 254 LEU A O 1
ATOM 1873 N N . ILE A 1 255 ? -13.931 38.753 -39.767 1.00 51.88 255 ILE A N 1
ATOM 1874 C CA . ILE A 1 255 ? -14.642 40.009 -40.046 1.00 51.88 255 ILE A CA 1
ATOM 1875 C C . ILE A 1 255 ? -13.771 40.812 -41.005 1.00 51.88 255 ILE A C 1
ATOM 1877 O O . ILE A 1 255 ? -12.681 41.258 -40.656 1.00 51.88 255 ILE A O 1
ATOM 1881 N N . CYS A 1 256 ? -14.267 40.944 -42.233 1.00 38.12 256 CYS A N 1
ATOM 1882 C CA . CYS A 1 256 ? -13.734 41.798 -43.280 1.00 38.12 256 CYS A CA 1
ATOM 1883 C C . CYS A 1 256 ? -14.755 42.922 -43.540 1.00 38.12 256 CYS A C 1
ATOM 1885 O O . CYS A 1 256 ? -15.925 42.628 -43.771 1.00 38.12 256 CYS A O 1
ATOM 1887 N N . SER A 1 257 ? -14.258 44.162 -43.497 1.00 36.53 257 SER A N 1
ATOM 1888 C CA . SER A 1 257 ? -14.691 45.377 -44.215 1.00 36.53 257 SER A CA 1
ATOM 1889 C C . SER A 1 257 ? -16.104 45.955 -44.034 1.00 36.53 257 SER A C 1
ATOM 1891 O O . SER A 1 257 ? -17.075 45.419 -44.562 1.00 36.53 257 SER A O 1
ATOM 1893 N N . VAL A 1 258 ? -16.154 47.176 -43.474 1.00 42.56 258 VAL A N 1
ATOM 1894 C CA . VAL A 1 258 ? -16.458 48.419 -44.226 1.00 42.56 258 VAL A CA 1
ATOM 1895 C C . VAL A 1 258 ? -15.459 49.491 -43.800 1.00 42.56 258 VAL A C 1
ATOM 1897 O O . VAL A 1 258 ? -15.199 49.571 -42.579 1.00 42.56 258 VAL A O 1
#

Sequence (258 aa):
MRASPRVLVLALFSAVYAILPATPADAVGDTVDTNSTILVSWFPFGSYTVDRLAFLSSASQHSGLDEGALTRFSDAFAGAADDDFTTTPWIAYISCDLNPNLPSNTTDDTFTLAKRRGAVAALLYSLNSTTCTLNPEFKVSLPDLNMDIYSTTSTSVANLVNSLFTNTNASFGFYNATLLNASSDAVSQRITGHNAREPSYVIATLQAENASQVPALPGSSGNSTAGTGAGGRRISASASRISQALVFGLTVSLICSV